Protein AF-B6JVK4-F1 (afdb_monomer_lite)

Organism: Schizosaccharomyces japonicus (strain yFS275 / FY16936) (NCBI:txid402676)

InterPro domains:
  IPR007128 Nuclear MIS12/MIND complex subunit PMF1/Nnf1 [PF03980] (41-142)
  IPR007128 Nuclear MIS12/MIND complex subunit PMF1/Nnf1 [PTHR15459] (3-163)
  IPR016851 Kinetochore-associated protein Nnf1 [PIRSF027153] (1-160)

Secondary structure (DSSP, 8-state):
---HHHHHHHHHHHHHHHHHHHS-HHHHHHT-TT---HHHHHHHHHHHHHHHHHHHHHHHHHHHHHTTHHHHHHHHHHHHHHHHHHHHTTPPP--GGGS-HHHHHHHHHHHHHHHHHHHHHHHHHHHHHHHHHHHHHHHHHHHHHHHHHHHHHHHHHHHHHHHHHHHTSTTHHHHHHHHHHHHHHHHHHT--

Structure (mmCIF, N/CA/C/O backbone):
data_AF-B6JVK4-F1
#
_entry.id   AF-B6JVK4-F1
#
loop_
_atom_site.group_PDB
_atom_site.id
_atom_site.type_symbol
_atom_site.label_atom_id
_atom_site.label_alt_id
_atom_site.label_comp_id
_atom_site.label_asym_id
_atom_site.label_entity_id
_atom_site.label_seq_id
_atom_site.pdbx_PDB_ins_code
_atom_site.Cartn_x
_atom_site.Cartn_y
_atom_site.Cartn_z
_atom_site.occupancy
_atom_site.B_iso_or_equiv
_atom_site.auth_seq_id
_atom_site.auth_comp_id
_atom_site.auth_asym_id
_atom_site.auth_atom_id
_atom_site.pdbx_PDB_model_num
ATOM 1 N N . MET A 1 1 ? 4.027 -13.217 13.166 1.00 56.72 1 MET A N 1
ATOM 2 C CA . MET A 1 1 ? 3.720 -12.074 14.055 1.00 56.72 1 MET A CA 1
ATOM 3 C C . MET A 1 1 ? 2.459 -11.429 13.516 1.00 56.72 1 MET A C 1
ATOM 5 O O . MET A 1 1 ? 2.426 -11.192 12.320 1.00 56.72 1 MET A O 1
ATOM 9 N N . THR A 1 2 ? 1.431 -11.222 14.338 1.00 80.56 2 THR A N 1
ATOM 10 C CA . THR A 1 2 ? 0.227 -10.470 13.934 1.00 80.56 2 THR A CA 1
ATOM 11 C C . THR A 1 2 ? 0.594 -9.010 13.690 1.00 80.56 2 THR A C 1
ATOM 13 O O . THR A 1 2 ? 1.354 -8.455 14.491 1.00 80.56 2 THR A O 1
ATOM 16 N N . SER A 1 3 ? 0.076 -8.403 12.624 1.00 91.69 3 SER A N 1
ATOM 17 C CA . SER A 1 3 ? 0.332 -6.987 12.315 1.00 91.69 3 SER A CA 1
ATOM 18 C C . SER A 1 3 ? -0.309 -6.066 13.363 1.00 91.69 3 SER A C 1
ATOM 20 O O . SER A 1 3 ? -1.276 -6.444 14.033 1.00 91.69 3 SER A O 1
ATOM 22 N N . ARG A 1 4 ? 0.208 -4.843 13.549 1.00 93.94 4 ARG A N 1
ATOM 23 C CA . ARG A 1 4 ? -0.359 -3.909 14.547 1.00 93.94 4 ARG A CA 1
ATOM 24 C C . ARG A 1 4 ? -1.806 -3.525 14.245 1.00 93.94 4 ARG A C 1
ATOM 26 O O . ARG A 1 4 ? -2.584 -3.318 15.174 1.00 93.94 4 ARG A O 1
ATOM 33 N N . LYS A 1 5 ? -2.184 -3.465 12.967 1.00 94.50 5 LYS A N 1
ATOM 34 C CA . LYS A 1 5 ? -3.578 -3.249 12.552 1.00 94.50 5 LYS A CA 1
ATOM 35 C C . LYS A 1 5 ? -4.497 -4.397 12.978 1.00 94.50 5 LYS A C 1
ATOM 37 O O . LYS A 1 5 ? -5.527 -4.133 13.583 1.00 94.50 5 LYS A O 1
ATOM 42 N N . GLU A 1 6 ? -4.077 -5.654 12.809 1.00 94.81 6 GLU A N 1
ATOM 43 C CA . GLU A 1 6 ? -4.842 -6.820 13.286 1.00 94.81 6 GLU A CA 1
ATOM 44 C C . GLU A 1 6 ? -4.999 -6.808 14.809 1.00 94.81 6 GLU A C 1
ATOM 46 O O . GLU A 1 6 ? -6.041 -7.186 15.344 1.00 94.81 6 GLU A O 1
ATOM 51 N N . GLN A 1 7 ? -3.962 -6.370 15.529 1.00 95.62 7 GLN A N 1
ATOM 52 C CA . GLN A 1 7 ? -4.029 -6.220 16.981 1.00 95.62 7 GLN A CA 1
ATOM 53 C C . GLN A 1 7 ? -5.031 -5.137 17.389 1.00 95.62 7 GLN A C 1
ATOM 55 O O . GLN A 1 7 ? -5.806 -5.361 18.320 1.00 95.62 7 GLN A O 1
ATOM 60 N N . LEU A 1 8 ? -5.049 -3.998 16.690 1.00 95.25 8 LEU A N 1
ATOM 61 C CA . LEU A 1 8 ? -6.032 -2.940 16.914 1.00 95.25 8 LEU A CA 1
ATOM 62 C C . LEU A 1 8 ? -7.457 -3.451 16.668 1.00 95.25 8 LEU A C 1
ATOM 64 O O . LEU A 1 8 ? -8.309 -3.289 17.540 1.00 95.25 8 LEU A O 1
ATOM 68 N N . ASP A 1 9 ? -7.699 -4.120 15.540 1.00 94.69 9 ASP A N 1
ATOM 69 C CA . ASP A 1 9 ? -9.014 -4.679 15.207 1.00 94.69 9 ASP A CA 1
ATOM 70 C C . ASP A 1 9 ? -9.478 -5.675 16.271 1.00 94.69 9 ASP A C 1
ATOM 72 O O . ASP A 1 9 ? -10.613 -5.616 16.748 1.00 94.69 9 ASP A O 1
ATOM 76 N N . LYS A 1 10 ? -8.575 -6.558 16.709 1.00 95.50 10 LYS A N 1
ATOM 77 C CA . LYS A 1 10 ? -8.863 -7.537 17.758 1.00 95.50 10 LYS A CA 1
ATOM 78 C C . LYS A 1 10 ? -9.233 -6.864 19.078 1.00 95.50 10 LYS A C 1
ATOM 80 O O . LYS A 1 10 ? -10.186 -7.296 19.725 1.00 95.50 10 LYS A O 1
ATOM 85 N N . VAL A 1 11 ? -8.503 -5.824 19.479 1.00 96.25 11 VAL A N 1
ATOM 86 C CA . VAL A 1 11 ? -8.788 -5.077 20.712 1.00 96.25 11 VAL A CA 1
ATOM 87 C C . VAL A 1 11 ? -10.126 -4.348 20.605 1.00 96.25 11 VAL A C 1
ATOM 89 O O . VAL A 1 11 ? -10.932 -4.460 21.522 1.00 96.25 11 VAL A O 1
ATOM 92 N N . LEU A 1 12 ? -10.415 -3.681 19.484 1.00 95.25 12 LEU A N 1
ATOM 93 C CA . LEU A 1 12 ? -11.693 -2.992 19.269 1.00 95.25 12 LEU A CA 1
ATOM 94 C C . LEU A 1 12 ? -12.884 -3.956 19.336 1.00 95.25 12 LEU A C 1
ATOM 96 O O . LEU A 1 12 ? -13.872 -3.678 20.018 1.00 95.25 12 LEU A O 1
ATOM 100 N N . GLN A 1 13 ? -12.777 -5.111 18.672 1.00 94.62 13 GLN A N 1
ATOM 101 C CA . GLN A 1 13 ? -13.816 -6.142 18.701 1.00 94.62 13 GLN A CA 1
ATOM 102 C C . GLN A 1 13 ? -14.008 -6.719 20.104 1.00 94.62 13 GLN A C 1
ATOM 104 O O . GLN A 1 13 ? -15.146 -6.889 20.549 1.00 94.62 13 GLN A O 1
ATOM 109 N N . LEU A 1 14 ? -12.913 -6.982 20.821 1.00 96.00 14 LEU A N 1
ATOM 110 C CA . LEU A 1 14 ? -12.971 -7.475 22.192 1.00 96.00 14 LEU A CA 1
ATOM 111 C C . LEU A 1 14 ? -13.630 -6.447 23.118 1.00 96.00 14 LEU A C 1
ATOM 113 O O . LEU A 1 14 ? -14.574 -6.790 23.821 1.00 96.00 14 LEU A O 1
ATOM 117 N N . SER A 1 15 ? -13.208 -5.181 23.071 1.00 95.81 15 SER A N 1
ATOM 118 C CA . SER A 1 15 ? -13.783 -4.106 23.887 1.00 95.81 15 SER A CA 1
ATOM 119 C C . SER A 1 15 ? -15.276 -3.906 23.623 1.00 95.81 15 SER A C 1
ATOM 121 O O . SER A 1 15 ? -16.048 -3.750 24.571 1.00 95.81 15 SER A O 1
ATOM 123 N N . LEU A 1 16 ? -15.713 -3.958 22.360 1.00 95.19 16 LEU A N 1
ATOM 124 C CA . LEU A 1 16 ? -17.133 -3.882 22.014 1.00 95.19 16 LEU A CA 1
ATOM 125 C C . LEU A 1 16 ? -17.904 -5.101 22.534 1.00 95.19 16 LEU A C 1
ATOM 127 O O . LEU A 1 16 ? -18.996 -4.955 23.083 1.00 95.19 16 LEU A O 1
ATOM 131 N N . SER A 1 17 ? -17.335 -6.300 22.389 1.00 93.94 17 SER A N 1
ATOM 132 C CA . SER A 1 17 ? -17.962 -7.531 22.867 1.00 93.94 17 SER A CA 1
ATOM 133 C C . SER A 1 17 ? -18.115 -7.547 24.387 1.00 93.94 17 SER A C 1
ATOM 135 O O . SER A 1 17 ? -19.202 -7.851 24.872 1.00 93.94 17 SER A O 1
ATOM 137 N N . GLU A 1 18 ? -17.076 -7.163 25.127 1.00 95.81 18 GLU A N 1
ATOM 138 C CA . GLU A 1 18 ? -17.113 -7.055 26.589 1.00 95.81 18 GLU A CA 1
ATOM 139 C C . GLU A 1 18 ? -18.119 -5.995 27.047 1.00 95.81 18 GLU A C 1
ATOM 141 O O . GLU A 1 18 ? -18.944 -6.249 27.923 1.00 95.81 18 GLU A O 1
ATOM 146 N N . THR A 1 19 ? -18.146 -4.831 26.391 1.00 94.44 19 THR A N 1
ATOM 147 C CA . THR A 1 19 ? -19.130 -3.778 26.695 1.00 94.44 19 THR A CA 1
ATOM 148 C C . THR A 1 19 ? -20.561 -4.301 26.555 1.00 94.44 19 THR A C 1
ATOM 150 O O . THR A 1 19 ? -21.393 -4.083 27.436 1.00 94.44 19 THR A O 1
ATOM 153 N N . VAL A 1 20 ? -20.845 -5.045 25.479 1.00 92.88 20 VAL A N 1
ATOM 154 C CA . VAL A 1 20 ? -22.158 -5.666 25.256 1.00 92.88 20 VAL A CA 1
ATOM 155 C C . VAL A 1 20 ? -22.437 -6.784 26.271 1.00 92.88 20 VAL A C 1
ATOM 157 O O . VAL A 1 20 ? -23.573 -6.932 26.715 1.00 92.88 20 VAL A O 1
ATOM 160 N N . ALA A 1 21 ? -21.429 -7.549 26.690 1.00 92.06 21 ALA A N 1
ATOM 161 C CA . ALA A 1 21 ? -21.591 -8.584 27.712 1.00 92.06 21 ALA A CA 1
ATOM 162 C C . ALA A 1 21 ? -21.952 -7.995 29.090 1.00 92.06 21 ALA A C 1
ATOM 164 O O . ALA A 1 21 ? -22.759 -8.567 29.828 1.00 92.06 21 ALA A O 1
ATOM 165 N N . HIS A 1 22 ? -21.413 -6.819 29.425 1.00 93.25 22 HIS A N 1
ATOM 166 C CA . HIS A 1 22 ? -21.705 -6.133 30.683 1.00 93.25 22 HIS A CA 1
ATOM 167 C C . HIS A 1 22 ? -23.156 -5.643 30.798 1.00 93.25 22 HIS A C 1
ATOM 169 O O . HIS A 1 22 ? -23.684 -5.609 31.917 1.00 93.25 22 HIS A O 1
ATOM 175 N N . ILE A 1 23 ? -23.809 -5.327 29.675 1.00 91.00 23 ILE A N 1
ATOM 176 C CA . ILE A 1 23 ? -25.235 -4.970 29.590 1.00 91.00 23 ILE A CA 1
ATOM 177 C C . ILE A 1 23 ? -26.111 -6.216 29.404 1.00 91.00 23 ILE A C 1
ATOM 179 O O . ILE A 1 23 ? -26.871 -6.320 28.446 1.00 91.00 23 ILE A O 1
ATOM 183 N N . SER A 1 24 ? -26.014 -7.188 30.314 1.00 91.94 24 SER A N 1
ATOM 184 C CA . SER A 1 24 ? -26.805 -8.422 30.231 1.00 91.94 24 SER A CA 1
ATOM 185 C C . SER A 1 24 ? -28.317 -8.163 30.316 1.00 91.94 24 SER A C 1
ATOM 187 O O . SER A 1 24 ? -28.770 -7.191 30.927 1.00 91.94 24 SER A O 1
ATOM 189 N N . LEU A 1 25 ? -29.115 -9.066 29.732 1.00 91.62 25 LEU A N 1
ATOM 190 C CA . LEU A 1 25 ? -30.580 -8.983 29.761 1.00 91.62 25 LEU A CA 1
ATOM 191 C C . LEU A 1 25 ? -31.124 -8.909 31.196 1.00 91.62 25 LEU A C 1
ATOM 193 O O . LEU A 1 25 ? -32.072 -8.175 31.452 1.00 91.62 25 LEU A O 1
ATOM 197 N N . GLU A 1 26 ? -30.512 -9.634 32.133 1.00 90.94 26 GLU A N 1
ATOM 198 C CA . GLU A 1 26 ? -30.908 -9.631 33.544 1.00 90.94 26 GLU A CA 1
ATOM 199 C C . GLU A 1 26 ? -30.747 -8.248 34.177 1.00 90.94 26 GLU A C 1
ATOM 201 O O . GLU A 1 26 ? -31.696 -7.724 34.759 1.00 90.94 26 GLU A O 1
ATOM 206 N N . LYS A 1 27 ? -29.574 -7.623 34.006 1.00 90.88 27 LYS A N 1
ATOM 207 C CA . LYS A 1 27 ? -29.309 -6.269 34.512 1.00 90.88 27 LYS A CA 1
ATOM 208 C C . LYS A 1 27 ? -30.229 -5.247 33.857 1.00 90.88 27 LYS A C 1
ATOM 210 O O . LYS A 1 27 ? -30.743 -4.362 34.529 1.00 90.88 27 LYS A O 1
ATOM 215 N N . PHE A 1 28 ? -30.477 -5.398 32.558 1.00 92.06 28 PHE A N 1
ATOM 216 C CA . PHE A 1 28 ? -31.397 -4.534 31.829 1.00 92.06 28 PHE A CA 1
ATOM 217 C C . PHE A 1 28 ? -32.840 -4.673 32.340 1.00 92.06 28 PHE A C 1
ATOM 219 O O . PHE A 1 28 ? -33.514 -3.672 32.561 1.00 92.06 28 PHE A O 1
ATOM 226 N N . ALA A 1 29 ? -33.313 -5.897 32.593 1.00 91.00 29 ALA A N 1
ATOM 227 C CA . ALA A 1 29 ? -34.655 -6.153 33.113 1.00 91.00 29 ALA A CA 1
ATOM 228 C C . ALA A 1 29 ? -34.840 -5.671 34.563 1.00 91.00 29 ALA A C 1
ATOM 230 O O . ALA A 1 29 ? -35.923 -5.197 34.905 1.00 91.00 29 ALA A O 1
ATOM 231 N N . GLN A 1 30 ? -33.794 -5.729 35.397 1.00 91.75 30 GLN A N 1
ATOM 232 C CA . GLN A 1 30 ? -33.814 -5.198 36.769 1.00 91.75 30 GLN A CA 1
ATOM 233 C C . GLN A 1 30 ? -34.110 -3.692 36.823 1.00 91.75 30 GLN A C 1
ATOM 235 O O . GLN A 1 30 ? -34.695 -3.225 37.798 1.00 91.75 30 GLN A O 1
ATOM 240 N N . CYS A 1 31 ? -33.781 -2.934 35.772 1.00 91.19 31 CYS A N 1
ATOM 241 C CA . CYS A 1 31 ? -34.136 -1.517 35.662 1.00 91.19 31 CYS A CA 1
ATOM 242 C C . CYS A 1 31 ? -35.639 -1.277 35.409 1.00 91.19 31 CYS A C 1
ATOM 244 O O . CYS A 1 31 ? -36.105 -0.148 35.551 1.00 91.19 31 CYS A O 1
ATOM 246 N N . PHE A 1 32 ? -36.412 -2.316 35.063 1.00 91.12 32 PHE A N 1
ATOM 247 C CA . PHE A 1 32 ? -37.844 -2.232 34.750 1.00 91.12 32 PHE A CA 1
ATOM 248 C C . PHE A 1 32 ? -38.695 -3.201 35.599 1.00 91.12 32 PHE A C 1
ATOM 250 O O . PHE A 1 32 ? -39.454 -4.004 35.048 1.00 91.12 32 PHE A O 1
ATOM 257 N N . PRO A 1 33 ? -38.643 -3.121 36.943 1.00 87.00 33 PRO A N 1
ATOM 258 C CA . PRO A 1 33 ? -39.230 -4.129 37.834 1.00 87.00 33 PRO A CA 1
ATOM 259 C C . PRO A 1 33 ? -40.759 -4.252 37.718 1.00 87.00 33 PRO A C 1
ATOM 261 O O . PRO A 1 33 ? -41.318 -5.328 37.912 1.00 87.00 33 PRO A O 1
ATOM 264 N N . ASN A 1 34 ? -41.454 -3.170 37.355 1.00 89.56 34 ASN A N 1
ATOM 265 C CA . ASN A 1 34 ? -42.918 -3.141 37.246 1.00 89.56 34 ASN A CA 1
ATOM 266 C C . ASN A 1 34 ? -43.448 -3.605 35.875 1.00 89.56 34 ASN A C 1
ATOM 268 O O . ASN A 1 34 ? -44.662 -3.683 35.664 1.00 89.56 34 ASN A O 1
ATOM 272 N N . PHE A 1 35 ? -42.566 -3.895 34.915 1.00 86.12 35 PHE A N 1
ATOM 273 C CA . PHE A 1 35 ? -42.961 -4.184 33.543 1.00 86.12 35 PHE A CA 1
ATOM 274 C C . PHE A 1 35 ? -43.204 -5.686 33.334 1.00 86.12 35 PHE A C 1
ATOM 276 O O . PHE A 1 35 ? -42.289 -6.483 33.154 1.00 86.12 35 PHE A O 1
ATOM 283 N N . LYS A 1 36 ? -44.480 -6.089 33.305 1.00 79.44 36 LYS A N 1
ATOM 284 C CA . LYS A 1 36 ? -44.905 -7.506 33.292 1.00 79.44 36 LYS A CA 1
ATOM 285 C C . LYS A 1 36 ? -44.671 -8.259 31.969 1.00 79.44 36 LYS A C 1
ATOM 287 O O . LYS A 1 36 ? -44.967 -9.448 31.882 1.00 79.44 36 LYS A O 1
ATOM 292 N N . LYS A 1 37 ? -44.164 -7.603 30.917 1.00 80.75 37 LYS A N 1
ATOM 293 C CA . LYS A 1 37 ? -43.968 -8.209 29.584 1.00 80.75 37 LYS A CA 1
ATOM 294 C C . LYS A 1 37 ? -42.496 -8.557 29.327 1.00 80.75 37 LYS A C 1
ATOM 296 O O . LYS A 1 37 ? -41.856 -7.958 28.466 1.00 80.75 37 LYS A O 1
ATOM 301 N N . GLY A 1 38 ? -41.974 -9.571 30.021 1.00 81.69 38 GLY A N 1
ATOM 302 C CA . GLY A 1 38 ? -40.566 -9.996 29.908 1.00 81.69 38 GLY A CA 1
ATOM 303 C C . GLY A 1 38 ? -40.102 -10.323 28.477 1.00 81.69 38 GLY A C 1
ATOM 304 O O . GLY A 1 38 ? -38.999 -9.949 28.090 1.00 81.69 38 GLY A O 1
ATOM 305 N N . LYS A 1 39 ? -40.970 -10.914 27.638 1.00 86.88 39 LYS A N 1
ATOM 306 C CA . LYS A 1 39 ? -40.667 -11.162 26.211 1.00 86.88 39 LYS A CA 1
ATOM 307 C C . LYS A 1 39 ? -40.419 -9.875 25.414 1.00 86.88 39 LYS A C 1
ATOM 309 O O . LYS A 1 39 ? -39.588 -9.865 24.515 1.00 86.88 39 LYS A O 1
ATOM 314 N N . VAL A 1 40 ? -41.129 -8.796 25.744 1.00 89.75 40 VAL A N 1
ATOM 315 C CA . VAL A 1 40 ? -40.968 -7.496 25.076 1.00 89.75 40 VAL A CA 1
ATOM 316 C C . VAL A 1 40 ? -39.647 -6.852 25.498 1.00 89.75 40 VAL A C 1
ATOM 318 O O . VAL A 1 40 ? -38.931 -6.349 24.641 1.00 89.75 40 VAL A O 1
ATOM 321 N N . ILE A 1 41 ? -39.273 -6.944 26.782 1.00 91.56 41 ILE A N 1
ATOM 322 C CA . ILE A 1 41 ? -37.964 -6.472 27.273 1.00 91.56 41 ILE A CA 1
ATOM 323 C C . ILE A 1 41 ? -36.823 -7.206 26.564 1.00 91.56 41 ILE A C 1
ATOM 325 O O . ILE A 1 41 ? -35.891 -6.560 26.096 1.00 91.56 41 ILE A O 1
ATOM 329 N N . ALA A 1 42 ? -36.914 -8.533 26.434 1.00 91.44 42 ALA A N 1
ATOM 330 C CA . ALA A 1 42 ? -35.914 -9.322 25.716 1.00 91.44 42 ALA A CA 1
ATOM 331 C C . ALA A 1 42 ? -35.794 -8.906 24.241 1.00 91.44 42 ALA A C 1
ATOM 333 O O . ALA A 1 42 ? -34.685 -8.774 23.727 1.00 91.44 42 ALA A O 1
ATOM 334 N N . GLY A 1 43 ? -36.922 -8.629 23.576 1.00 92.38 43 GLY A N 1
ATOM 335 C CA . GLY A 1 43 ? -36.931 -8.109 22.207 1.00 92.38 43 GLY A CA 1
ATOM 336 C C . GLY A 1 43 ? -36.257 -6.739 22.078 1.00 92.38 43 GLY A C 1
ATOM 337 O O . GLY A 1 43 ? -35.435 -6.546 21.185 1.00 92.38 43 GLY A O 1
ATOM 338 N N . ILE A 1 44 ? -36.552 -5.808 22.991 1.00 93.38 44 ILE A N 1
ATOM 339 C CA . ILE A 1 44 ? -35.944 -4.467 23.013 1.00 93.38 44 ILE A CA 1
ATOM 340 C C . ILE A 1 44 ? -34.439 -4.558 23.283 1.00 93.38 44 ILE A C 1
ATOM 342 O O . ILE A 1 44 ? -33.649 -3.920 22.591 1.00 93.38 44 ILE A O 1
ATOM 346 N N . HIS A 1 45 ? -34.029 -5.372 24.256 1.00 94.44 45 HIS A N 1
ATOM 347 C CA . HIS A 1 45 ? -32.620 -5.580 24.594 1.00 94.44 45 HIS A CA 1
ATOM 348 C C . HIS A 1 45 ? -31.826 -6.167 23.420 1.00 94.44 45 HIS A C 1
ATOM 350 O O . HIS A 1 45 ? -30.751 -5.664 23.084 1.00 94.44 45 HIS A O 1
ATOM 356 N N . ALA A 1 46 ? -32.379 -7.171 22.735 1.00 94.62 46 ALA A N 1
ATOM 357 C CA . ALA A 1 46 ? -31.765 -7.750 21.544 1.00 94.62 46 ALA A CA 1
ATOM 358 C C . ALA A 1 46 ? -31.631 -6.719 20.409 1.00 94.62 46 ALA A C 1
ATOM 360 O O . ALA A 1 46 ? -30.586 -6.632 19.767 1.00 94.62 46 ALA A O 1
ATOM 361 N N . GLN A 1 47 ? -32.656 -5.894 20.175 1.00 95.50 47 GLN A N 1
ATOM 362 C CA . GLN A 1 47 ? -32.581 -4.818 19.181 1.00 95.50 47 GLN A CA 1
ATOM 363 C C . GLN A 1 47 ? -31.521 -3.774 19.546 1.00 95.50 47 GLN A C 1
ATOM 365 O O . GLN A 1 47 ? -30.723 -3.401 18.689 1.00 95.50 47 GLN A O 1
ATOM 370 N N . LEU A 1 48 ? -31.472 -3.348 20.811 1.00 94.62 48 LEU A N 1
ATOM 371 C CA . LEU A 1 48 ? -30.502 -2.373 21.306 1.00 94.62 48 LEU A CA 1
ATOM 372 C C . LEU A 1 48 ? -29.065 -2.872 21.128 1.00 94.62 48 LEU A C 1
ATOM 374 O O . LEU A 1 48 ? -28.230 -2.164 20.572 1.00 94.62 48 LEU A O 1
ATOM 378 N N . THR A 1 49 ? -28.780 -4.093 21.579 1.00 94.94 49 THR A N 1
ATOM 379 C CA . THR A 1 49 ? -27.436 -4.686 21.508 1.00 94.94 49 THR A CA 1
ATOM 380 C C . THR A 1 49 ? -26.987 -4.920 20.067 1.00 94.94 49 THR A C 1
ATOM 382 O O . THR A 1 49 ? -25.844 -4.606 19.727 1.00 94.94 49 THR A O 1
ATOM 385 N N . ASN A 1 50 ? -27.884 -5.388 19.194 1.00 94.75 50 ASN A N 1
ATOM 386 C CA . ASN A 1 50 ? -27.598 -5.561 17.769 1.00 94.75 50 ASN A CA 1
ATOM 387 C C . ASN A 1 50 ? -27.349 -4.225 17.062 1.00 94.75 50 ASN A C 1
ATOM 389 O O . ASN A 1 50 ? -26.377 -4.095 16.313 1.00 94.75 50 ASN A O 1
ATOM 393 N N . PHE A 1 51 ? -28.197 -3.225 17.316 1.00 96.12 51 PHE A N 1
ATOM 394 C CA . PHE A 1 51 ? -28.026 -1.885 16.765 1.00 96.12 51 PHE A CA 1
ATOM 395 C C . PHE A 1 51 ? -26.708 -1.267 17.231 1.00 96.12 51 PHE A C 1
ATOM 397 O O . PHE A 1 51 ? -25.920 -0.832 16.398 1.00 96.12 51 PHE A O 1
ATOM 404 N N . PHE A 1 52 ? -26.432 -1.296 18.537 1.00 95.06 52 PHE A N 1
ATOM 405 C CA . PHE A 1 52 ? -25.207 -0.754 19.117 1.00 95.06 52 PHE A CA 1
ATOM 406 C C . PHE A 1 52 ? -23.960 -1.415 18.522 1.00 95.06 52 PHE A C 1
ATOM 408 O O . PHE A 1 52 ? -23.060 -0.722 18.053 1.00 95.06 52 PHE A O 1
ATOM 415 N N . ARG A 1 53 ? -23.935 -2.753 18.439 1.00 95.00 53 ARG A N 1
ATOM 416 C CA . ARG A 1 53 ? -22.813 -3.489 17.839 1.00 95.00 53 ARG A CA 1
ATOM 417 C C . ARG A 1 53 ? -22.598 -3.098 16.374 1.00 95.00 53 ARG A C 1
ATOM 419 O O . ARG A 1 53 ? -21.458 -2.870 15.967 1.00 95.00 53 ARG A O 1
ATOM 426 N N . SER A 1 54 ? -23.674 -3.013 15.589 1.00 95.19 54 SER A N 1
ATOM 427 C CA . SER A 1 54 ? -23.595 -2.654 14.169 1.00 95.19 54 SER A CA 1
ATOM 428 C C . SER A 1 54 ? -23.154 -1.204 13.968 1.00 95.19 54 SER A C 1
ATOM 430 O O . SER A 1 54 ? -22.258 -0.948 13.167 1.00 95.19 54 SER A O 1
ATOM 432 N N . ALA A 1 55 ? -23.740 -0.269 14.719 1.00 96.06 55 ALA A N 1
ATOM 433 C CA . ALA A 1 55 ? -23.423 1.151 14.648 1.00 96.06 55 ALA A CA 1
ATOM 434 C C . ALA A 1 55 ? -21.964 1.410 15.037 1.00 96.06 55 ALA A C 1
ATOM 436 O O . ALA A 1 55 ? -21.227 1.996 14.252 1.00 96.06 55 ALA A O 1
ATOM 437 N N . CYS A 1 56 ? -21.507 0.890 16.182 1.00 96.25 56 CYS A N 1
ATOM 438 C CA . CYS A 1 56 ? -20.117 1.046 16.607 1.00 96.25 56 CYS A CA 1
ATOM 439 C C . CYS A 1 56 ? -19.138 0.441 15.599 1.00 96.25 56 CYS A C 1
ATOM 441 O O . CYS A 1 56 ? -18.156 1.087 15.259 1.00 96.25 56 CYS A O 1
ATOM 443 N N . SER A 1 57 ? -19.417 -0.755 15.070 1.00 94.88 57 SER A N 1
ATOM 444 C CA . SER A 1 57 ? -18.529 -1.387 14.082 1.00 94.88 57 SER A CA 1
ATOM 445 C C . SER A 1 57 ? -18.402 -0.555 12.801 1.00 94.88 57 SER A C 1
ATOM 447 O O . SER A 1 57 ? -17.305 -0.425 12.263 1.00 94.88 57 SER A O 1
ATOM 449 N N . LYS A 1 58 ? -19.507 0.040 12.330 1.00 96.69 58 LYS A N 1
ATOM 450 C CA . LYS A 1 58 ? -19.506 0.932 11.161 1.00 96.69 58 LYS A CA 1
ATOM 451 C C . LYS A 1 58 ? -18.741 2.225 11.429 1.00 96.69 58 LYS A C 1
ATOM 453 O O . LYS A 1 58 ? -17.918 2.615 10.608 1.00 96.69 58 LYS A O 1
ATOM 458 N N . GLU A 1 59 ? -18.970 2.856 12.578 1.00 97.00 59 GLU A N 1
ATOM 459 C CA . GLU A 1 59 ? -18.260 4.082 12.954 1.00 97.00 59 GLU A CA 1
ATOM 460 C C . GLU A 1 59 ? -16.760 3.834 13.159 1.00 97.00 59 GLU A C 1
ATOM 462 O O . GLU A 1 59 ? -15.941 4.643 12.733 1.00 97.00 59 GLU A O 1
ATOM 467 N N . TYR A 1 60 ? -16.365 2.694 13.737 1.00 96.25 60 TYR A N 1
ATOM 468 C CA . TYR A 1 60 ? -14.952 2.322 13.850 1.00 96.25 60 TYR A CA 1
ATOM 469 C C . TYR A 1 60 ? -14.303 2.151 12.480 1.00 96.25 60 TYR A C 1
ATOM 471 O O . TYR A 1 60 ? -13.231 2.707 12.256 1.00 96.25 60 TYR A O 1
ATOM 479 N N . ALA A 1 61 ? -14.958 1.441 11.557 1.00 95.38 61 ALA A N 1
ATOM 480 C CA . ALA A 1 61 ? -14.453 1.274 10.196 1.00 95.38 61 ALA A CA 1
ATOM 481 C C . ALA A 1 61 ? -14.271 2.630 9.496 1.00 95.38 61 ALA A C 1
ATOM 483 O O . ALA A 1 61 ? -13.210 2.899 8.936 1.00 95.38 61 ALA A O 1
ATOM 484 N N . LYS A 1 62 ? -15.261 3.519 9.620 1.00 97.50 62 LYS A N 1
ATOM 485 C CA . LYS A 1 62 ? -15.201 4.875 9.073 1.00 97.50 62 LYS A CA 1
ATOM 486 C C . LYS A 1 62 ? -14.051 5.693 9.668 1.00 97.50 62 LYS A C 1
ATOM 488 O O . LYS A 1 62 ? -13.282 6.286 8.925 1.00 97.50 62 LYS A O 1
ATOM 493 N N . LEU A 1 63 ? -13.875 5.687 10.990 1.00 96.44 63 LEU A N 1
ATOM 494 C CA . LEU A 1 63 ? -12.774 6.405 11.647 1.00 96.44 63 LEU A CA 1
ATOM 495 C C . LEU A 1 63 ? -11.393 5.866 11.253 1.00 96.44 63 LEU A C 1
ATOM 497 O O . LEU A 1 63 ? -10.435 6.636 11.156 1.00 96.44 63 LEU A O 1
ATOM 501 N N . ILE A 1 64 ? -11.279 4.551 11.057 1.00 96.62 64 ILE A N 1
ATOM 502 C CA . ILE A 1 64 ? -10.051 3.903 10.587 1.00 96.62 64 ILE A CA 1
ATOM 503 C C . ILE A 1 64 ? -9.707 4.373 9.171 1.00 96.62 64 ILE A C 1
ATOM 505 O O . ILE A 1 64 ? -8.540 4.671 8.908 1.00 96.62 64 ILE A O 1
ATOM 509 N N . GLU A 1 65 ? -10.708 4.468 8.295 1.00 96.38 65 GLU A N 1
ATOM 510 C CA . GLU A 1 65 ? -10.563 4.937 6.917 1.00 96.38 65 GLU A CA 1
ATOM 511 C C . GLU A 1 65 ? -10.244 6.437 6.852 1.00 96.38 65 GLU A C 1
ATOM 513 O O . GLU A 1 65 ? -9.223 6.821 6.287 1.00 96.38 65 GLU A O 1
ATOM 518 N N . GLU A 1 66 ? -11.042 7.285 7.508 1.00 96.69 66 GLU A N 1
ATOM 519 C CA . GLU A 1 66 ? -10.871 8.747 7.522 1.00 96.69 66 GLU A CA 1
ATOM 520 C C . GLU A 1 66 ? -9.486 9.178 8.016 1.00 96.69 66 GLU A C 1
ATOM 522 O O . GLU A 1 66 ? -8.915 10.163 7.545 1.00 96.69 66 GLU A O 1
ATOM 527 N N . ARG A 1 67 ? -8.937 8.447 8.990 1.00 95.19 67 ARG A N 1
ATOM 528 C CA . ARG A 1 67 ? -7.616 8.728 9.566 1.00 95.19 67 ARG A CA 1
ATOM 529 C C . ARG A 1 67 ? -6.497 7.919 8.930 1.00 95.19 67 ARG A C 1
ATOM 531 O O . ARG A 1 67 ? -5.341 8.100 9.329 1.00 95.19 67 ARG A O 1
ATOM 538 N N . ASP A 1 68 ? -6.824 7.047 7.979 1.00 94.81 68 ASP A N 1
ATOM 539 C CA . ASP A 1 68 ? -5.870 6.210 7.260 1.00 94.81 68 ASP A CA 1
ATOM 540 C C . ASP A 1 68 ? -4.957 5.424 8.229 1.00 94.81 68 ASP A C 1
ATOM 542 O O . ASP A 1 68 ? -3.725 5.398 8.131 1.00 94.81 68 ASP A O 1
ATOM 546 N N . LEU A 1 69 ? -5.574 4.834 9.262 1.00 95.62 69 LEU A N 1
ATOM 547 C CA . LEU A 1 69 ? -4.844 4.215 10.372 1.00 95.62 69 LEU A CA 1
ATOM 548 C C . LEU A 1 69 ? -4.094 2.960 9.940 1.00 95.62 69 LEU A C 1
ATOM 550 O O . LEU A 1 69 ? -2.971 2.748 10.390 1.00 95.62 69 LEU A O 1
ATOM 554 N N . TYR A 1 70 ? -4.677 2.145 9.060 1.00 95.25 70 TYR A N 1
ATOM 555 C CA . TYR A 1 70 ? -4.036 0.911 8.610 1.00 95.25 70 TYR A CA 1
ATOM 556 C C . TYR A 1 70 ? -2.720 1.183 7.887 1.00 95.25 70 TYR A C 1
ATOM 558 O O . TYR A 1 70 ? -1.707 0.592 8.259 1.00 95.25 70 TYR A O 1
ATOM 566 N N . ARG A 1 71 ? -2.683 2.152 6.961 1.00 92.88 71 ARG A N 1
ATOM 567 C CA . ARG A 1 71 ? -1.433 2.536 6.295 1.00 92.88 71 ARG A CA 1
ATOM 568 C C . ARG A 1 71 ? -0.402 3.051 7.295 1.00 92.88 71 ARG A C 1
ATOM 570 O O . ARG A 1 71 ? 0.765 2.681 7.221 1.00 92.88 71 ARG A O 1
ATOM 577 N N . LYS A 1 72 ? -0.811 3.888 8.253 1.00 95.62 72 LYS A N 1
ATOM 578 C CA . LYS A 1 72 ? 0.099 4.423 9.282 1.00 95.62 72 LYS A CA 1
ATOM 579 C C . LYS A 1 72 ? 0.671 3.325 10.184 1.00 95.62 72 LYS A C 1
ATOM 581 O O . LYS A 1 72 ? 1.843 3.396 10.543 1.00 95.62 72 LYS A O 1
ATOM 586 N N . LEU A 1 73 ? -0.133 2.325 10.547 1.00 96.00 73 LEU A N 1
ATOM 587 C CA . LEU A 1 73 ? 0.311 1.190 11.358 1.00 96.00 73 LEU A CA 1
ATOM 588 C C . LEU A 1 73 ? 1.236 0.253 10.577 1.00 96.00 73 LEU A C 1
ATOM 590 O O . LEU A 1 73 ? 2.233 -0.192 11.140 1.00 96.00 73 LEU A O 1
ATOM 594 N N . ASP A 1 74 ? 0.966 0.026 9.290 1.00 94.25 74 ASP A N 1
ATOM 595 C CA . ASP A 1 74 ? 1.858 -0.740 8.413 1.00 94.25 74 ASP A CA 1
ATOM 596 C C . ASP A 1 74 ? 3.217 -0.033 8.257 1.00 94.25 74 ASP A C 1
ATOM 598 O O . ASP A 1 74 ? 4.268 -0.651 8.431 1.00 94.25 74 ASP A O 1
ATOM 602 N N . LEU A 1 75 ? 3.215 1.288 8.031 1.00 93.25 75 LEU A N 1
ATOM 603 C CA . LEU A 1 75 ? 4.441 2.097 7.986 1.00 93.25 75 LEU A CA 1
ATOM 604 C C . LEU A 1 75 ? 5.210 2.053 9.314 1.00 93.25 75 LEU A C 1
ATOM 606 O O . LEU A 1 75 ? 6.443 2.025 9.325 1.00 93.25 75 LEU A O 1
ATOM 610 N N . LEU A 1 76 ? 4.502 2.046 10.446 1.00 94.75 76 LEU A N 1
ATOM 611 C CA . LEU A 1 76 ? 5.118 1.909 11.763 1.00 94.75 76 LEU A CA 1
ATOM 612 C C . LEU A 1 76 ? 5.773 0.532 11.943 1.00 94.75 76 LEU A C 1
ATOM 614 O O . LEU A 1 76 ? 6.905 0.462 12.427 1.00 94.75 76 LEU A O 1
ATOM 618 N N . ASP A 1 77 ? 5.095 -0.547 11.545 1.00 94.69 77 ASP A N 1
ATOM 619 C CA . ASP A 1 77 ? 5.648 -1.906 11.563 1.00 94.69 77 ASP A CA 1
ATOM 620 C C . ASP A 1 77 ? 6.922 -1.997 10.710 1.00 94.69 77 ASP A C 1
ATOM 622 O O . ASP A 1 77 ? 7.946 -2.518 11.168 1.00 94.69 77 ASP A O 1
ATOM 626 N N . GLU A 1 78 ? 6.905 -1.398 9.519 1.00 93.56 78 GLU A N 1
ATOM 627 C CA . GLU A 1 78 ? 8.066 -1.306 8.635 1.00 93.56 78 GLU A CA 1
ATOM 628 C C . GLU A 1 78 ? 9.222 -0.519 9.278 1.00 93.56 78 GLU A C 1
ATOM 630 O O . GLU A 1 78 ? 10.376 -0.961 9.258 1.00 93.56 78 GLU A O 1
ATOM 635 N N . CYS A 1 79 ? 8.931 0.627 9.901 1.00 91.00 79 CYS A N 1
ATOM 636 C CA . CYS A 1 79 ? 9.935 1.442 10.586 1.00 91.00 79 CYS A CA 1
ATOM 637 C C . CYS A 1 79 ? 10.593 0.682 11.742 1.00 91.00 79 CYS A C 1
ATOM 639 O O . CYS A 1 79 ? 11.816 0.731 11.898 1.00 91.00 79 CYS A O 1
ATOM 641 N N . ILE A 1 80 ? 9.807 -0.057 12.528 1.00 91.56 80 ILE A N 1
ATOM 642 C CA . ILE A 1 80 ? 10.315 -0.880 13.631 1.00 91.56 80 ILE A CA 1
ATOM 643 C C . ILE A 1 80 ? 11.173 -2.027 13.094 1.00 91.56 80 ILE A C 1
ATOM 645 O O . ILE A 1 80 ? 12.242 -2.292 13.647 1.00 91.56 80 ILE A O 1
ATOM 649 N N . ALA A 1 81 ? 10.746 -2.693 12.019 1.00 91.62 81 ALA A N 1
ATOM 650 C CA . ALA A 1 81 ? 11.522 -3.758 11.390 1.00 91.62 81 ALA A CA 1
ATOM 651 C C . ALA A 1 81 ? 12.882 -3.241 10.890 1.00 91.62 81 ALA A C 1
ATOM 653 O O . ALA A 1 81 ? 13.922 -3.811 11.224 1.00 91.62 81 ALA A O 1
ATOM 654 N N . LYS A 1 82 ? 12.891 -2.104 10.182 1.00 89.75 82 LYS A N 1
ATOM 655 C CA . LYS A 1 82 ? 14.117 -1.431 9.724 1.00 89.75 82 LYS A CA 1
ATOM 656 C C . LYS A 1 82 ? 15.020 -1.022 10.889 1.00 89.75 82 LYS A C 1
ATOM 658 O O . LYS A 1 82 ? 16.234 -1.207 10.818 1.00 89.75 82 LYS A O 1
ATOM 663 N N . ALA A 1 83 ? 14.453 -0.487 11.969 1.00 88.25 83 ALA A N 1
ATOM 664 C CA . ALA A 1 83 ? 15.214 -0.100 13.155 1.00 88.25 83 ALA A CA 1
ATOM 665 C C . ALA A 1 83 ? 15.865 -1.310 13.845 1.00 88.25 83 ALA A C 1
ATOM 667 O O . ALA A 1 83 ? 17.047 -1.254 14.179 1.00 88.25 83 ALA A O 1
ATOM 668 N N . LYS A 1 84 ? 15.134 -2.424 13.993 1.00 90.75 84 LYS A N 1
ATOM 669 C CA . LYS A 1 84 ? 15.676 -3.679 14.539 1.00 90.75 84 LYS A CA 1
ATOM 670 C C . LYS A 1 84 ? 16.796 -4.248 13.669 1.00 90.75 84 LYS A C 1
ATOM 672 O O . LYS A 1 84 ? 17.822 -4.649 14.206 1.00 90.75 84 LYS A O 1
ATOM 677 N N . ALA A 1 85 ? 16.633 -4.224 12.345 1.00 90.12 85 ALA A N 1
ATOM 678 C CA . ALA A 1 85 ? 17.669 -4.671 11.412 1.00 90.12 85 ALA A CA 1
ATOM 679 C C . ALA A 1 85 ? 18.962 -3.840 11.545 1.00 90.12 85 ALA A C 1
ATOM 681 O O . ALA A 1 85 ? 20.057 -4.395 11.631 1.00 90.12 85 ALA A O 1
ATOM 682 N N . ARG A 1 86 ? 18.838 -2.510 11.656 1.00 87.44 86 ARG A N 1
ATOM 683 C CA . ARG A 1 86 ? 19.976 -1.604 11.908 1.00 87.44 86 ARG A CA 1
ATOM 684 C C . ARG A 1 86 ? 20.639 -1.855 13.261 1.00 87.44 86 ARG A C 1
ATOM 686 O O . ARG A 1 86 ? 21.862 -1.832 13.361 1.00 87.44 86 ARG A O 1
ATOM 693 N N . GLN A 1 87 ? 19.841 -2.114 14.297 1.00 89.00 87 GLN A N 1
ATOM 694 C CA . GLN A 1 87 ? 20.362 -2.458 15.618 1.00 89.00 87 GLN A CA 1
ATOM 695 C C . GLN A 1 87 ? 21.188 -3.749 15.561 1.00 89.00 87 GLN A C 1
ATOM 697 O O . GLN A 1 87 ? 22.289 -3.789 16.103 1.00 89.00 87 GLN A O 1
ATOM 702 N N . SER A 1 88 ? 20.701 -4.782 14.863 1.00 89.69 88 SER A N 1
ATOM 703 C CA . SER A 1 88 ? 21.443 -6.038 14.701 1.00 89.69 88 SER A CA 1
ATOM 704 C C . SER A 1 88 ? 22.723 -5.895 13.876 1.00 89.69 88 SER A C 1
ATOM 706 O O . SER A 1 88 ? 23.666 -6.644 14.102 1.00 89.69 88 SER A O 1
ATOM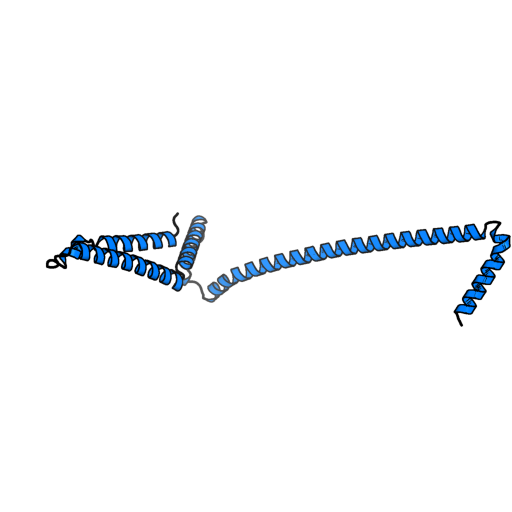 708 N N . SER A 1 89 ? 22.792 -4.925 12.960 1.00 90.25 89 SER A N 1
ATOM 709 C CA . SER A 1 89 ? 23.997 -4.653 12.170 1.00 90.25 89 SER A CA 1
ATOM 710 C C . SER A 1 89 ? 25.011 -3.749 12.887 1.00 90.25 89 SER A C 1
ATOM 712 O O . SER A 1 89 ? 25.990 -3.341 12.269 1.00 90.25 89 SER A O 1
ATOM 714 N N . GLY A 1 90 ? 24.771 -3.374 14.151 1.00 86.44 90 GLY A N 1
ATOM 715 C CA . GLY A 1 90 ? 25.650 -2.483 14.918 1.00 86.44 90 GLY A CA 1
ATOM 716 C C . GLY A 1 90 ? 25.624 -1.017 14.467 1.00 86.44 90 GLY A C 1
ATOM 717 O O . GLY A 1 90 ? 26.528 -0.256 14.806 1.00 86.44 90 GLY A O 1
ATOM 718 N N . ALA A 1 91 ? 24.613 -0.603 13.697 1.00 82.94 91 ALA A N 1
ATOM 719 C CA . ALA A 1 91 ? 24.503 0.776 13.237 1.00 82.94 91 ALA A CA 1
ATOM 720 C C . ALA A 1 91 ? 24.107 1.720 14.386 1.00 82.94 91 ALA A C 1
ATOM 722 O O . ALA A 1 91 ? 23.297 1.377 15.251 1.00 82.94 91 ALA A O 1
ATOM 723 N N . VAL A 1 92 ? 24.650 2.940 14.368 1.00 81.62 92 VAL A N 1
ATOM 724 C CA . VAL A 1 92 ? 24.360 3.962 15.383 1.00 81.62 92 VAL A CA 1
ATOM 725 C C . VAL A 1 92 ? 22.880 4.378 15.306 1.00 81.62 92 VAL A C 1
ATOM 727 O O . VAL A 1 92 ? 22.370 4.616 14.205 1.00 81.62 92 VAL A O 1
ATOM 730 N N . PRO A 1 93 ? 22.172 4.497 16.446 1.00 78.06 93 PRO A N 1
ATOM 731 C CA . PRO A 1 93 ? 20.798 4.985 16.472 1.00 78.06 93 PRO A CA 1
ATOM 732 C C . PRO A 1 93 ? 20.667 6.371 15.832 1.00 78.06 93 PRO A C 1
ATOM 734 O O . PRO A 1 93 ? 21.424 7.292 16.133 1.00 78.06 93 PRO A O 1
ATOM 737 N N . ILE A 1 94 ? 19.672 6.534 14.961 1.00 78.31 94 ILE A N 1
ATOM 738 C CA . ILE A 1 94 ? 19.398 7.816 14.306 1.00 78.31 94 ILE A CA 1
ATOM 739 C C . ILE A 1 94 ? 18.522 8.658 15.233 1.00 78.31 94 ILE A C 1
ATOM 741 O O . ILE A 1 94 ? 17.359 8.325 15.455 1.00 78.31 94 ILE A O 1
ATOM 745 N N . ASN A 1 95 ? 19.058 9.767 15.741 1.00 81.50 95 ASN A N 1
ATOM 746 C CA . ASN A 1 95 ? 18.285 10.753 16.491 1.00 81.50 95 ASN A CA 1
ATOM 747 C C . ASN A 1 95 ? 17.850 11.895 15.560 1.00 81.50 95 ASN A C 1
ATOM 749 O O . ASN A 1 95 ? 18.644 12.777 15.242 1.00 81.50 95 ASN A O 1
ATOM 753 N N . VAL A 1 96 ? 16.597 11.857 15.096 1.00 79.69 96 VAL A N 1
ATOM 754 C CA . VAL A 1 96 ? 16.054 12.845 14.142 1.00 79.69 96 VAL A CA 1
ATOM 755 C C . VAL A 1 96 ? 15.975 14.245 14.758 1.00 79.69 96 VAL A C 1
ATOM 757 O O . VAL A 1 96 ? 16.205 15.224 14.060 1.00 79.69 96 VAL A O 1
ATOM 760 N N . SER A 1 97 ? 15.729 14.358 16.068 1.00 80.69 97 SER A N 1
ATOM 761 C CA . SER A 1 97 ? 15.617 15.648 16.769 1.00 80.69 97 SER A CA 1
ATOM 762 C C . SER A 1 97 ? 16.930 16.430 16.837 1.00 80.69 97 SER A C 1
ATOM 764 O O . SER A 1 97 ? 16.915 17.622 17.119 1.00 80.69 97 SER A O 1
ATOM 766 N N . GLN A 1 98 ? 18.061 15.767 16.593 1.00 84.62 98 GLN A N 1
ATOM 767 C CA . GLN A 1 98 ? 19.391 16.378 16.569 1.00 84.62 98 GLN A CA 1
ATOM 768 C C . GLN A 1 98 ? 19.878 16.680 15.144 1.00 84.62 98 GLN A C 1
ATOM 770 O O . GLN A 1 98 ? 21.020 17.100 14.968 1.00 84.62 98 GLN A O 1
ATOM 775 N N . LYS A 1 99 ? 19.059 16.417 14.117 1.00 82.69 99 LYS A N 1
ATOM 776 C CA . LYS A 1 99 ? 19.417 16.658 12.716 1.00 82.69 99 LYS A CA 1
ATOM 777 C C . LYS A 1 99 ? 18.940 18.026 12.256 1.00 82.69 99 LYS A C 1
ATOM 779 O O . LYS A 1 99 ? 17.846 18.462 12.610 1.00 82.69 99 LYS A O 1
ATOM 784 N N . ASN A 1 100 ? 19.754 18.671 11.425 1.00 88.62 100 ASN A N 1
ATOM 785 C CA . ASN A 1 100 ? 19.373 19.927 10.804 1.00 88.62 100 ASN A CA 1
ATOM 786 C C . ASN A 1 100 ? 18.254 19.685 9.774 1.00 88.62 100 ASN A C 1
ATOM 788 O O . ASN A 1 100 ? 18.234 18.632 9.127 1.00 88.62 100 ASN A O 1
ATOM 792 N N . PRO A 1 101 ? 17.337 20.648 9.571 1.00 86.31 101 PRO A N 1
ATOM 793 C CA . PRO A 1 101 ? 16.271 20.523 8.576 1.00 86.31 101 PRO A CA 1
ATOM 794 C C . PRO A 1 101 ? 16.786 20.229 7.159 1.00 86.31 101 PRO A C 1
ATOM 796 O O . PRO A 1 101 ? 16.173 19.448 6.434 1.00 86.31 101 PRO A O 1
ATOM 799 N N . GLU A 1 102 ? 17.932 20.804 6.785 1.00 87.25 102 GLU A N 1
ATOM 800 C CA . GLU A 1 102 ? 18.581 20.573 5.488 1.00 87.25 102 GLU A CA 1
ATOM 801 C C . GLU A 1 102 ? 18.999 19.109 5.307 1.00 87.25 102 GLU A C 1
ATOM 803 O O . GLU A 1 102 ? 18.722 18.515 4.266 1.00 87.25 102 GLU A O 1
ATOM 808 N N . ASP A 1 103 ? 19.573 18.488 6.342 1.00 84.69 103 ASP A N 1
ATOM 809 C CA . ASP A 1 103 ? 19.981 17.079 6.308 1.00 84.69 103 ASP A CA 1
ATOM 810 C C . ASP A 1 103 ? 18.774 16.148 6.153 1.00 84.69 103 ASP A C 1
ATOM 812 O O . ASP A 1 103 ? 18.823 15.158 5.418 1.00 84.69 103 ASP A O 1
ATOM 816 N N . ILE A 1 104 ? 17.669 16.468 6.836 1.00 84.62 104 ILE A N 1
ATOM 817 C CA . ILE A 1 104 ? 16.414 15.709 6.744 1.00 84.62 104 ILE A CA 1
ATOM 818 C C . ILE A 1 104 ? 15.859 15.799 5.321 1.00 84.62 104 ILE A C 1
ATOM 820 O O . ILE A 1 104 ? 15.458 14.788 4.737 1.00 84.62 104 ILE A O 1
ATOM 824 N N . LEU A 1 105 ? 15.863 17.003 4.753 1.00 85.62 105 LEU A N 1
ATOM 825 C CA . LEU A 1 105 ? 15.366 17.257 3.411 1.00 85.62 105 LEU A CA 1
ATOM 826 C C . LEU A 1 105 ? 16.222 16.540 2.353 1.00 85.62 105 LEU A C 1
ATOM 828 O O . LEU A 1 105 ? 15.682 15.864 1.475 1.00 85.62 105 LEU A O 1
ATOM 832 N N . LEU A 1 106 ? 17.550 16.618 2.468 1.00 86.62 106 LEU A N 1
ATOM 833 C CA . LEU A 1 106 ? 18.484 15.914 1.588 1.00 86.62 106 LEU A CA 1
ATOM 834 C C . LEU A 1 106 ? 18.298 14.395 1.658 1.00 86.62 106 LEU A C 1
ATOM 836 O O . LEU A 1 106 ? 18.233 13.744 0.615 1.00 86.62 106 LEU A O 1
ATOM 840 N N . ALA A 1 107 ? 18.147 13.830 2.860 1.00 83.38 107 ALA A N 1
ATOM 841 C CA . ALA A 1 107 ? 17.895 12.401 3.037 1.00 83.38 107 ALA A CA 1
ATOM 842 C C . ALA A 1 107 ? 16.570 11.959 2.394 1.00 83.38 107 ALA A C 1
ATOM 844 O O . ALA A 1 107 ? 16.494 10.879 1.805 1.00 83.38 107 ALA A O 1
ATOM 845 N N . HIS A 1 108 ? 15.532 12.798 2.456 1.00 81.94 108 HIS A N 1
ATOM 846 C CA . HIS A 1 108 ? 14.262 12.522 1.789 1.00 81.94 108 HIS A CA 1
ATOM 847 C C . HIS A 1 108 ? 14.404 12.551 0.258 1.00 81.94 108 HIS A C 1
ATOM 849 O O . HIS A 1 108 ? 13.909 11.658 -0.433 1.00 81.94 108 HIS A O 1
ATOM 855 N N . PHE A 1 109 ? 15.131 13.534 -0.281 1.00 88.00 109 PHE A N 1
ATOM 856 C CA . PHE A 1 109 ? 15.392 13.625 -1.718 1.00 88.00 109 PHE A CA 1
ATOM 857 C C . PHE A 1 109 ? 16.305 12.523 -2.244 1.00 88.00 109 PHE A C 1
ATOM 859 O O . PHE A 1 109 ? 16.185 12.163 -3.414 1.00 88.00 109 PHE A O 1
ATOM 866 N N . TYR A 1 110 ? 17.190 11.975 -1.413 1.00 87.50 110 TYR A N 1
ATOM 867 C CA . TYR A 1 110 ? 18.115 10.924 -1.824 1.00 87.50 110 TYR A CA 1
ATOM 868 C C . TYR A 1 110 ? 17.376 9.711 -2.401 1.00 87.50 110 TYR A C 1
ATOM 870 O O . TYR A 1 110 ? 17.682 9.283 -3.510 1.00 87.50 110 TYR A O 1
ATOM 878 N N . ASN A 1 111 ? 16.333 9.231 -1.714 1.00 81.31 111 ASN A N 1
ATOM 879 C CA . ASN A 1 111 ? 15.538 8.091 -2.187 1.00 81.31 111 ASN A CA 1
ATOM 880 C C . ASN A 1 111 ? 14.851 8.387 -3.527 1.00 81.31 111 ASN A C 1
ATOM 882 O O . ASN A 1 111 ? 14.845 7.547 -4.423 1.00 81.31 111 ASN A O 1
ATOM 886 N N . TYR A 1 112 ? 14.299 9.594 -3.681 1.00 86.12 112 TYR A N 1
ATOM 887 C CA . TYR A 1 112 ? 13.647 10.003 -4.925 1.00 86.12 112 TYR A CA 1
ATOM 888 C C . TYR A 1 112 ? 14.644 10.077 -6.084 1.00 86.12 112 TYR A C 1
ATOM 890 O O . TYR A 1 112 ? 14.386 9.550 -7.162 1.00 86.12 112 TYR A O 1
ATOM 898 N N . LYS A 1 113 ? 15.812 10.685 -5.846 1.00 89.75 113 LYS A N 1
ATOM 899 C CA . LYS A 1 113 ? 16.888 10.772 -6.837 1.00 89.75 113 LYS A CA 1
ATOM 900 C C . LYS A 1 113 ? 17.409 9.393 -7.224 1.00 89.75 113 LYS A C 1
ATOM 902 O O . LYS A 1 113 ? 17.636 9.165 -8.402 1.00 89.75 113 LYS A O 1
ATOM 907 N N . GLN A 1 114 ? 17.553 8.477 -6.269 1.00 89.94 114 GLN A N 1
ATOM 908 C CA . GLN A 1 114 ? 18.017 7.118 -6.535 1.00 89.94 114 GLN A CA 1
ATOM 909 C C . GLN A 1 114 ? 17.023 6.333 -7.401 1.00 89.94 114 GLN A C 1
ATOM 911 O O . GLN A 1 114 ? 17.430 5.728 -8.388 1.00 89.94 114 GLN A O 1
ATOM 916 N N . LEU A 1 115 ? 15.725 6.391 -7.086 1.00 88.88 115 LEU A N 1
ATOM 917 C CA . LEU A 1 115 ? 14.684 5.765 -7.910 1.00 88.88 115 LEU A CA 1
ATOM 918 C C . LEU A 1 115 ? 14.615 6.382 -9.311 1.00 88.88 115 LEU A C 1
ATOM 920 O O . LEU A 1 115 ? 14.457 5.672 -10.302 1.00 88.88 115 LEU A O 1
ATOM 924 N N . PHE A 1 116 ? 14.745 7.706 -9.402 1.00 92.44 116 PHE A N 1
ATOM 925 C CA . PHE A 1 116 ? 14.750 8.405 -10.681 1.00 92.44 116 PHE A CA 1
ATOM 926 C C . PHE A 1 116 ? 15.966 8.027 -11.535 1.00 92.44 116 PHE A C 1
ATOM 928 O O . PHE A 1 116 ? 15.819 7.787 -12.729 1.00 92.44 116 PHE A O 1
ATOM 935 N N . LEU A 1 117 ? 17.143 7.920 -10.916 1.00 95.12 117 LEU A N 1
ATOM 936 C CA . LEU A 1 117 ? 18.376 7.503 -11.575 1.00 95.12 117 LEU A CA 1
ATOM 937 C C . LEU A 1 117 ? 18.247 6.072 -12.111 1.00 95.12 117 LEU A C 1
ATOM 939 O O . LEU A 1 117 ? 18.496 5.860 -13.289 1.00 95.12 117 LEU A O 1
ATOM 943 N N . GLN A 1 118 ? 17.742 5.132 -11.306 1.00 93.94 118 GLN A N 1
ATOM 944 C CA . GLN A 1 118 ? 17.481 3.756 -11.755 1.00 93.94 118 GLN A CA 1
ATOM 945 C C . GLN A 1 118 ? 16.517 3.701 -12.946 1.00 93.94 118 GLN A C 1
ATOM 947 O O . GLN A 1 118 ? 16.718 2.932 -13.882 1.00 93.94 118 GLN A O 1
ATOM 952 N N . LYS A 1 119 ? 15.467 4.533 -12.935 1.00 94.94 119 LYS A N 1
ATOM 953 C CA . LYS A 1 119 ? 14.528 4.622 -14.058 1.00 94.94 119 LYS A CA 1
ATOM 954 C C . LYS A 1 119 ? 15.199 5.172 -15.320 1.00 94.94 119 LYS A C 1
ATOM 956 O O . LYS A 1 119 ? 14.904 4.702 -16.413 1.00 94.94 119 LYS A O 1
ATOM 961 N N . LEU A 1 120 ? 16.074 6.165 -15.170 1.00 96.12 120 LEU A N 1
ATOM 962 C CA . LEU A 1 120 ? 16.800 6.757 -16.288 1.00 96.12 120 LEU A CA 1
ATOM 963 C C . LEU A 1 120 ? 17.818 5.775 -16.882 1.00 96.12 120 LEU A C 1
ATOM 965 O O . LEU A 1 120 ? 17.892 5.655 -18.097 1.00 96.12 120 LEU A O 1
ATOM 969 N N . GLU A 1 121 ? 18.543 5.038 -16.040 1.00 96.50 121 GLU A N 1
ATOM 970 C CA . GLU A 1 121 ? 19.456 3.970 -16.471 1.00 96.50 121 GLU A CA 1
ATOM 971 C C . GLU A 1 121 ? 18.716 2.869 -17.238 1.00 96.50 121 GLU A C 1
ATOM 973 O O . GLU A 1 121 ? 19.178 2.446 -18.294 1.00 96.50 121 GLU A O 1
ATOM 978 N N . ALA A 1 122 ? 17.541 2.450 -16.756 1.00 95.75 122 ALA A N 1
ATOM 979 C CA . ALA A 1 122 ? 16.714 1.472 -17.458 1.00 95.75 122 ALA A CA 1
ATOM 980 C C . ALA A 1 122 ? 16.266 1.976 -18.842 1.00 95.75 122 ALA A C 1
ATOM 982 O O . ALA A 1 122 ? 16.321 1.228 -19.811 1.00 95.75 122 ALA A O 1
ATOM 983 N N . HIS A 1 123 ? 15.875 3.249 -18.943 1.00 96.19 123 HIS A N 1
ATOM 984 C CA . HIS A 1 123 ? 15.466 3.850 -20.213 1.00 96.19 123 HIS A CA 1
ATOM 985 C C . HIS A 1 123 ? 16.640 4.025 -21.186 1.00 96.19 123 HIS A C 1
ATOM 987 O O . HIS A 1 123 ? 16.471 3.856 -22.387 1.00 96.19 123 HIS A O 1
ATOM 993 N N . LEU A 1 124 ? 17.836 4.360 -20.693 1.00 97.06 124 LEU A N 1
ATOM 994 C CA . LEU A 1 124 ? 19.035 4.407 -21.536 1.00 97.06 124 LEU A CA 1
ATOM 995 C C . LEU A 1 124 ? 19.366 3.021 -22.093 1.00 97.06 124 LEU A C 1
ATOM 997 O O . LEU A 1 124 ? 19.582 2.893 -23.290 1.00 97.06 124 LEU A O 1
ATOM 1001 N N . ALA A 1 125 ? 19.310 1.983 -21.255 1.00 96.50 125 ALA A N 1
ATOM 1002 C CA . ALA A 1 125 ? 19.538 0.611 -21.697 1.00 96.50 125 ALA A CA 1
ATOM 1003 C C . ALA A 1 125 ? 18.502 0.138 -22.735 1.00 96.50 125 ALA A C 1
ATOM 1005 O O . ALA A 1 125 ? 18.848 -0.605 -23.651 1.00 96.50 125 ALA A O 1
ATOM 1006 N N . GLU A 1 126 ? 17.243 0.566 -22.606 1.00 97.19 126 GLU A N 1
ATOM 1007 C CA . GLU A 1 126 ? 16.185 0.291 -23.585 1.00 97.19 126 GLU A CA 1
ATOM 1008 C C . GLU A 1 126 ? 16.476 0.958 -24.936 1.00 97.19 126 GLU A C 1
ATOM 1010 O O . GLU A 1 126 ? 16.433 0.292 -25.969 1.00 97.19 126 GLU A O 1
ATOM 1015 N N . VAL A 1 127 ? 16.853 2.240 -24.926 1.00 97.12 127 VAL A N 1
ATOM 1016 C CA . VAL A 1 127 ? 17.211 2.982 -26.146 1.00 97.12 127 VAL A CA 1
ATOM 1017 C C . VAL A 1 127 ? 18.466 2.406 -26.805 1.00 97.12 127 VAL A C 1
ATOM 1019 O O . VAL A 1 127 ? 18.488 2.246 -28.021 1.00 97.12 127 VAL A O 1
ATOM 1022 N N . ASP A 1 128 ? 19.493 2.047 -26.034 1.00 96.81 128 ASP A N 1
ATOM 1023 C CA . ASP A 1 128 ? 20.711 1.429 -26.575 1.00 96.81 128 ASP A CA 1
ATOM 1024 C C . ASP A 1 128 ? 20.408 0.071 -27.231 1.00 96.81 128 ASP A C 1
ATOM 1026 O O . ASP A 1 128 ? 20.957 -0.253 -28.287 1.00 96.81 128 ASP A O 1
ATOM 1030 N N . ALA A 1 129 ? 19.499 -0.715 -26.643 1.00 96.88 129 ALA A N 1
ATOM 1031 C CA . ALA A 1 129 ? 19.039 -1.968 -27.233 1.00 96.88 129 ALA A CA 1
ATOM 1032 C C . ALA A 1 129 ? 18.243 -1.739 -28.529 1.00 96.88 129 ALA A C 1
ATOM 1034 O O . ALA A 1 129 ? 18.424 -2.480 -29.497 1.00 96.88 129 ALA A O 1
ATOM 1035 N N . GLU A 1 130 ? 17.398 -0.706 -28.573 1.00 97.00 130 GLU A N 1
ATOM 1036 C CA . GLU A 1 130 ? 16.652 -0.323 -29.775 1.00 97.00 130 GLU A CA 1
ATOM 1037 C C . GLU A 1 130 ? 17.590 0.148 -30.895 1.00 97.00 130 GLU A C 1
ATOM 1039 O O . GLU A 1 130 ? 17.455 -0.297 -32.034 1.00 97.00 130 GLU A O 1
ATOM 1044 N N . ILE A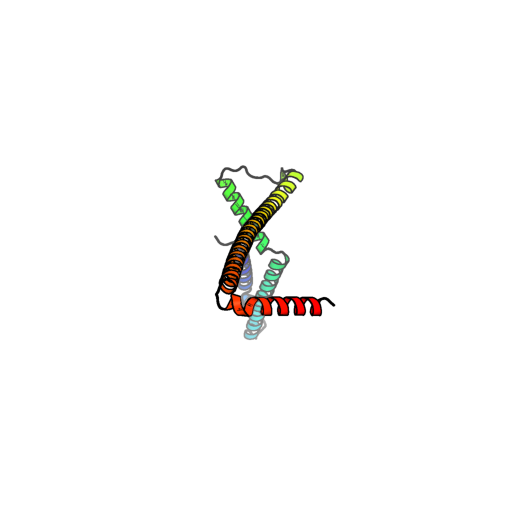 1 131 ? 18.592 0.973 -30.577 1.00 96.31 131 ILE A N 1
ATOM 1045 C CA . ILE A 1 131 ? 19.615 1.410 -31.537 1.00 96.31 131 ILE A CA 1
ATOM 1046 C C . ILE A 1 131 ? 20.360 0.199 -32.102 1.00 96.31 131 ILE A C 1
ATOM 1048 O O . ILE A 1 131 ? 20.456 0.065 -33.321 1.00 96.31 131 ILE A O 1
ATOM 1052 N N . ALA A 1 132 ? 20.831 -0.712 -31.247 1.00 96.44 132 ALA A N 1
ATOM 1053 C CA . ALA A 1 132 ? 21.537 -1.912 -31.693 1.00 96.44 132 ALA A CA 1
ATOM 1054 C C . ALA A 1 132 ? 20.668 -2.793 -32.611 1.00 96.44 132 ALA A C 1
ATOM 1056 O O . ALA A 1 132 ? 21.163 -3.356 -33.591 1.00 96.44 132 ALA A O 1
ATOM 1057 N N . GLN A 1 133 ? 19.366 -2.891 -32.325 1.00 96.50 133 GLN A N 1
ATOM 1058 C CA . GLN A 1 133 ? 18.420 -3.620 -33.167 1.00 96.50 133 GLN A CA 1
ATOM 1059 C C . GLN A 1 133 ? 18.229 -2.936 -34.529 1.00 96.50 133 GLN A C 1
ATOM 1061 O O . GLN A 1 133 ? 18.320 -3.595 -35.566 1.00 96.50 133 GLN A O 1
ATOM 1066 N N . LEU A 1 134 ? 18.031 -1.616 -34.541 1.00 96.75 134 LEU A N 1
ATOM 1067 C CA . LEU A 1 134 ? 17.884 -0.830 -35.767 1.00 96.75 134 LEU A CA 1
ATOM 1068 C C . LEU A 1 134 ? 19.142 -0.885 -36.641 1.00 96.75 134 LEU A C 1
ATOM 1070 O O . LEU A 1 134 ? 19.036 -1.013 -37.859 1.00 96.75 134 LEU A O 1
ATOM 1074 N N . GLU A 1 135 ? 20.333 -0.837 -36.042 1.00 96.44 135 GLU A N 1
ATOM 1075 C CA . GLU A 1 135 ? 21.601 -1.003 -36.760 1.00 96.44 135 GLU A CA 1
ATOM 1076 C C . GLU A 1 135 ? 21.713 -2.392 -37.398 1.00 96.44 135 GLU A C 1
ATOM 1078 O O . GLU A 1 135 ? 22.137 -2.517 -38.552 1.00 96.44 135 GLU A O 1
ATOM 1083 N N . GLN A 1 136 ? 21.297 -3.437 -36.677 1.00 96.44 136 GLN A N 1
ATOM 1084 C CA . GLN A 1 136 ? 21.279 -4.796 -37.206 1.00 96.44 136 GLN A CA 1
ATOM 1085 C C . GLN A 1 136 ? 20.319 -4.920 -38.395 1.00 96.44 136 GLN A C 1
ATOM 1087 O O . GLN A 1 136 ? 20.664 -5.534 -39.408 1.00 96.44 136 GLN A O 1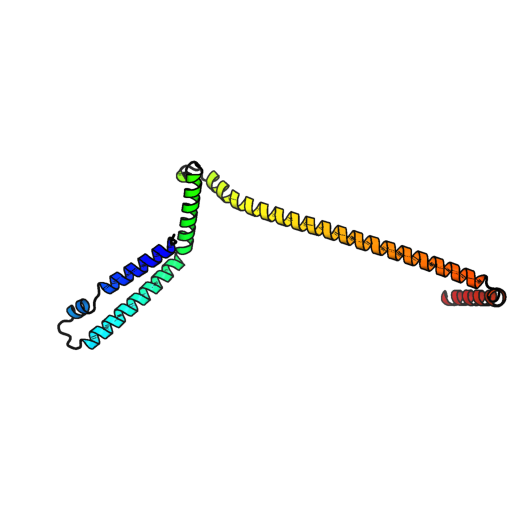
ATOM 1092 N N . ASP A 1 137 ? 19.123 -4.350 -38.287 1.00 96.12 137 ASP A N 1
ATOM 1093 C CA . ASP A 1 137 ? 18.112 -4.435 -39.337 1.00 96.12 137 ASP A CA 1
ATOM 1094 C C . ASP A 1 137 ? 18.507 -3.605 -40.565 1.00 96.12 137 ASP A C 1
ATOM 1096 O O . ASP A 1 137 ? 18.388 -4.087 -41.693 1.00 96.12 137 ASP A O 1
ATOM 1100 N N . LEU A 1 138 ? 19.123 -2.436 -40.365 1.00 95.94 138 LEU A N 1
ATOM 1101 C CA . LEU A 1 138 ? 19.709 -1.645 -41.448 1.00 95.94 138 LEU A CA 1
ATOM 1102 C C . LEU A 1 138 ? 20.823 -2.410 -42.179 1.00 95.94 138 LEU A C 1
ATOM 1104 O O . LEU A 1 138 ? 20.905 -2.366 -43.408 1.00 95.94 138 LEU A O 1
ATOM 1108 N N . ALA A 1 139 ? 21.681 -3.126 -41.447 1.00 95.75 139 ALA A N 1
ATOM 1109 C CA . ALA A 1 139 ? 22.734 -3.940 -42.047 1.00 95.75 139 ALA A CA 1
ATOM 1110 C C . ALA A 1 139 ? 22.165 -5.108 -42.872 1.00 95.75 139 ALA A C 1
ATOM 1112 O O . ALA A 1 139 ? 22.662 -5.378 -43.967 1.00 95.75 139 ALA A O 1
ATOM 1113 N N . LYS A 1 140 ? 21.105 -5.772 -42.385 1.00 95.62 140 LYS A N 1
ATOM 1114 C C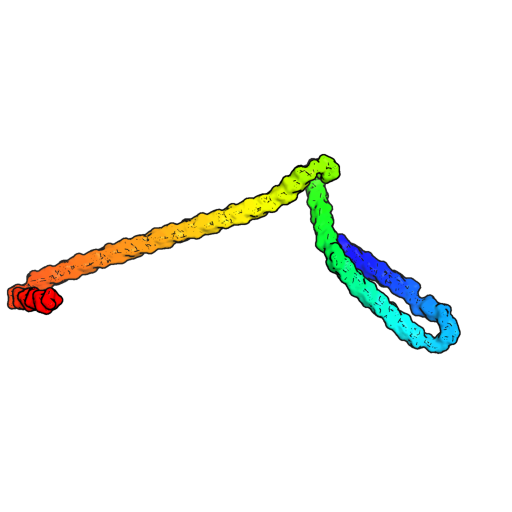A . LYS A 1 140 ? 20.405 -6.834 -43.131 1.00 95.62 140 LYS A CA 1
ATOM 1115 C C . LYS A 1 140 ? 19.791 -6.299 -44.423 1.00 95.62 140 LYS A C 1
ATOM 1117 O O . LYS A 1 140 ? 20.038 -6.873 -45.480 1.00 95.62 140 LYS A O 1
ATOM 1122 N N . GLU A 1 141 ? 19.055 -5.191 -44.351 1.00 95.31 141 GLU A N 1
ATOM 1123 C CA . GLU A 1 141 ? 18.427 -4.557 -45.520 1.00 95.31 141 GLU A CA 1
ATOM 1124 C C . GLU A 1 141 ? 19.463 -4.117 -46.558 1.00 95.31 141 GLU A C 1
ATOM 1126 O O . GLU A 1 141 ? 19.312 -4.367 -47.757 1.00 95.31 141 GLU A O 1
ATOM 1131 N N . LYS A 1 142 ? 20.574 -3.524 -46.107 1.00 95.12 142 LYS A N 1
ATOM 1132 C CA . LYS A 1 142 ? 21.668 -3.122 -46.996 1.00 95.12 142 LYS A CA 1
ATOM 1133 C C . LYS A 1 142 ? 22.294 -4.321 -47.712 1.00 95.12 142 LYS A C 1
ATOM 1135 O O . LYS A 1 142 ? 22.547 -4.242 -48.913 1.00 95.12 142 LYS A O 1
ATOM 1140 N N . ASN A 1 143 ? 22.526 -5.423 -46.999 1.00 94.69 143 ASN A N 1
ATOM 1141 C CA . ASN A 1 143 ? 23.075 -6.640 -47.596 1.00 94.69 143 ASN A CA 1
ATOM 1142 C C . ASN A 1 143 ? 22.090 -7.270 -48.590 1.00 94.69 143 ASN A C 1
ATOM 1144 O O . ASN A 1 143 ? 22.488 -7.556 -49.714 1.00 94.69 143 ASN A O 1
ATOM 1148 N N . GLY A 1 144 ? 20.805 -7.383 -48.238 1.00 94.69 144 GLY A N 1
ATOM 1149 C CA . GLY A 1 144 ? 19.779 -7.901 -49.151 1.00 94.69 144 GLY A CA 1
ATOM 1150 C C . GLY A 1 144 ? 19.608 -7.043 -50.410 1.00 94.69 144 GLY A C 1
ATOM 1151 O O . GLY A 1 144 ? 19.448 -7.566 -51.515 1.00 94.69 144 GLY A O 1
ATOM 1152 N N . THR A 1 145 ? 19.718 -5.718 -50.275 1.00 94.38 145 THR A N 1
ATOM 1153 C CA . THR A 1 145 ? 19.710 -4.795 -51.420 1.00 94.38 145 THR A CA 1
ATOM 1154 C C . THR A 1 145 ? 20.918 -5.032 -52.328 1.00 94.38 145 THR A C 1
ATOM 1156 O O . THR A 1 145 ? 20.751 -5.141 -53.541 1.00 94.38 145 THR A O 1
ATOM 1159 N N . ASN A 1 146 ? 22.122 -5.159 -51.761 1.00 95.25 146 ASN A N 1
ATOM 1160 C CA . ASN A 1 146 ? 23.334 -5.440 -52.533 1.00 95.25 146 ASN A CA 1
ATOM 1161 C C . ASN A 1 146 ? 23.252 -6.790 -53.259 1.00 95.25 146 ASN A C 1
ATOM 1163 O O . ASN A 1 146 ? 23.532 -6.841 -54.452 1.00 95.25 146 ASN A O 1
ATOM 1167 N N . GLU A 1 147 ? 22.796 -7.850 -52.589 1.00 94.75 147 GLU A N 1
ATOM 1168 C CA . GLU A 1 147 ? 22.592 -9.171 -53.205 1.00 94.75 147 GLU A CA 1
ATOM 1169 C C . GLU A 1 147 ? 21.596 -9.106 -54.374 1.00 94.75 147 GLU A C 1
ATOM 1171 O O . GLU A 1 147 ? 21.805 -9.712 -55.426 1.00 94.75 147 GLU A O 1
ATOM 1176 N N . THR A 1 148 ? 20.524 -8.322 -54.224 1.00 94.38 148 THR A N 1
ATOM 1177 C CA . THR A 1 148 ? 19.534 -8.118 -55.291 1.00 94.38 148 THR A CA 1
ATOM 1178 C C . THR A 1 148 ? 20.133 -7.352 -56.473 1.00 94.38 148 THR A C 1
ATOM 1180 O O . THR A 1 148 ? 19.878 -7.706 -57.624 1.00 94.38 148 THR A O 1
ATOM 1183 N N . ILE A 1 149 ? 20.951 -6.326 -56.212 1.00 94.50 149 ILE A N 1
ATOM 1184 C CA . ILE A 1 149 ? 21.665 -5.573 -57.252 1.00 94.50 149 ILE A CA 1
ATOM 1185 C C . ILE A 1 149 ? 22.641 -6.486 -58.004 1.00 94.50 149 ILE A C 1
ATOM 1187 O O . ILE A 1 149 ? 22.639 -6.480 -59.234 1.00 94.50 149 ILE A O 1
ATOM 1191 N N . GLU A 1 150 ? 23.428 -7.296 -57.295 1.00 94.81 150 GLU A N 1
ATOM 1192 C CA . GLU A 1 150 ? 24.364 -8.252 -57.902 1.00 94.81 150 GLU A CA 1
ATOM 1193 C C . GLU A 1 150 ? 23.632 -9.290 -58.767 1.00 94.81 150 GLU A C 1
ATOM 1195 O O . GLU A 1 150 ? 24.059 -9.590 -59.885 1.00 94.81 150 GLU A O 1
ATOM 1200 N N . LEU A 1 151 ? 22.486 -9.799 -58.301 1.00 95.62 151 LEU A N 1
ATOM 1201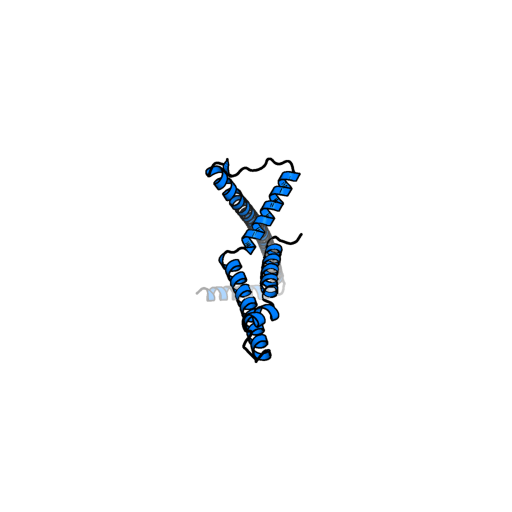 C CA . LEU A 1 151 ? 21.652 -10.714 -59.079 1.00 95.62 151 LEU A CA 1
ATOM 1202 C C . LEU A 1 151 ? 21.117 -10.054 -60.357 1.00 95.62 151 LEU A C 1
ATOM 1204 O O . LEU A 1 151 ? 21.151 -10.675 -61.422 1.00 95.62 151 LEU A O 1
ATOM 1208 N N . LEU A 1 152 ? 20.628 -8.815 -60.261 1.00 93.88 152 LEU A N 1
ATOM 1209 C CA . LEU A 1 152 ? 20.128 -8.059 -61.410 1.00 93.88 152 LEU A CA 1
ATOM 1210 C C . LEU A 1 152 ? 21.237 -7.794 -62.431 1.00 93.88 152 LEU A C 1
ATOM 1212 O O . LEU A 1 152 ? 21.018 -8.002 -63.622 1.00 93.88 152 LEU A O 1
ATOM 1216 N N . GLN A 1 153 ? 22.433 -7.409 -61.979 1.00 94.38 153 GLN A N 1
ATOM 1217 C CA . GLN A 1 153 ? 23.601 -7.235 -62.848 1.00 94.38 153 GLN A CA 1
ATOM 1218 C C . GLN A 1 153 ? 23.948 -8.541 -63.574 1.00 94.38 153 GLN A C 1
ATOM 1220 O O . GLN A 1 153 ? 24.023 -8.561 -64.799 1.00 94.38 153 GLN A O 1
ATOM 1225 N N . ALA A 1 154 ? 24.019 -9.664 -62.854 1.00 93.88 154 ALA A N 1
ATOM 1226 C CA . ALA A 1 154 ? 24.298 -10.963 -63.463 1.00 93.88 154 ALA A CA 1
ATOM 1227 C C . ALA A 1 154 ? 23.210 -11.421 -64.458 1.00 93.88 154 ALA A C 1
ATOM 1229 O O . ALA A 1 154 ? 23.496 -12.154 -65.409 1.00 93.88 154 ALA A O 1
ATOM 1230 N N . GLN A 1 155 ? 21.946 -11.045 -64.241 1.00 94.31 155 GLN A N 1
ATOM 1231 C CA . GLN A 1 155 ? 20.857 -11.317 -65.183 1.00 94.31 155 GLN A CA 1
ATOM 1232 C C . GLN A 1 155 ? 20.943 -10.439 -66.434 1.00 94.31 155 GLN A C 1
ATOM 1234 O O . GLN A 1 155 ? 20.726 -10.955 -67.533 1.00 94.31 155 GLN A O 1
ATOM 1239 N N . LEU A 1 156 ? 21.288 -9.157 -66.284 1.00 94.00 156 LEU A N 1
ATOM 1240 C CA . LEU A 1 156 ? 21.532 -8.249 -67.406 1.00 94.00 156 LEU A CA 1
ATOM 1241 C C . LEU A 1 156 ? 22.698 -8.748 -68.267 1.00 94.00 156 LEU A C 1
ATOM 1243 O O . LEU A 1 156 ? 22.518 -8.900 -69.473 1.00 94.00 156 LEU A O 1
ATOM 1247 N N . ASP A 1 157 ? 23.816 -9.147 -67.658 1.00 93.50 157 ASP A N 1
ATOM 1248 C CA . ASP A 1 157 ? 24.970 -9.704 -68.379 1.00 93.50 157 ASP A CA 1
ATOM 1249 C C . ASP A 1 157 ? 24.597 -10.968 -69.175 1.00 93.50 157 ASP A C 1
ATOM 1251 O O . ASP A 1 157 ? 25.001 -11.154 -70.326 1.00 93.50 157 ASP A O 1
ATOM 1255 N N . LYS A 1 158 ? 23.778 -11.856 -68.592 1.00 92.69 158 LYS A N 1
ATOM 1256 C CA . LYS A 1 158 ? 23.269 -13.053 -69.289 1.00 92.69 158 LYS A CA 1
ATOM 1257 C C . LYS A 1 158 ? 22.339 -12.700 -70.445 1.00 92.69 158 LYS A C 1
ATOM 1259 O O . LYS A 1 158 ? 22.357 -13.390 -71.469 1.00 92.69 158 LYS A O 1
ATOM 1264 N N . LEU A 1 159 ? 21.505 -11.675 -70.281 1.00 90.50 159 LEU A N 1
ATOM 1265 C CA . LEU A 1 159 ? 20.615 -11.202 -71.333 1.00 90.50 159 LEU A CA 1
ATOM 1266 C C . LEU A 1 159 ? 21.428 -10.602 -72.485 1.00 90.50 159 LEU A C 1
ATOM 1268 O O . LEU A 1 159 ? 21.192 -10.965 -73.635 1.00 90.50 159 LEU A O 1
ATOM 1272 N N . GLU A 1 160 ? 22.435 -9.781 -72.190 1.00 90.75 160 GLU A N 1
ATOM 1273 C CA . GLU A 1 160 ? 23.368 -9.239 -73.184 1.00 90.75 160 GLU A CA 1
ATOM 1274 C C . GLU A 1 160 ? 24.137 -10.350 -73.914 1.00 90.75 160 GLU A C 1
ATOM 1276 O O . GLU A 1 160 ? 24.212 -10.355 -75.148 1.00 90.75 160 GLU A O 1
ATOM 1281 N N . ALA A 1 161 ? 24.638 -11.350 -73.185 1.00 88.81 161 ALA A N 1
ATOM 1282 C CA . ALA A 1 161 ? 25.279 -12.528 -73.769 1.00 88.81 161 ALA A CA 1
ATOM 1283 C C . ALA A 1 161 ? 24.318 -13.332 -74.670 1.00 88.81 161 ALA A C 1
ATOM 1285 O O . ALA A 1 161 ? 24.706 -13.835 -75.724 1.00 88.81 161 ALA A O 1
ATOM 1286 N N . SER A 1 162 ? 23.041 -13.426 -74.293 1.00 88.12 162 SER A N 1
ATOM 1287 C CA . SER A 1 162 ? 22.019 -14.107 -75.097 1.00 88.12 162 SER A CA 1
ATOM 1288 C C . SER A 1 162 ? 21.665 -13.314 -76.359 1.00 88.12 162 SER A C 1
ATOM 1290 O O . SER A 1 162 ? 21.578 -13.898 -77.436 1.00 88.12 162 SER A O 1
ATOM 1292 N N . ILE A 1 163 ? 21.516 -11.988 -76.259 1.00 86.50 163 ILE A N 1
ATOM 1293 C CA . ILE A 1 163 ? 21.269 -11.095 -77.404 1.00 86.50 163 ILE A CA 1
ATOM 1294 C C . ILE A 1 163 ? 22.438 -11.157 -78.389 1.00 86.50 163 ILE A C 1
ATOM 1296 O O . ILE A 1 163 ? 22.224 -11.312 -79.591 1.00 86.50 163 ILE A O 1
ATOM 1300 N N . THR A 1 164 ? 23.676 -11.072 -77.900 1.00 81.94 164 THR A N 1
ATOM 1301 C CA . THR A 1 164 ? 24.873 -11.199 -78.746 1.00 81.94 164 THR A CA 1
ATOM 1302 C C . THR A 1 164 ? 24.976 -12.591 -79.374 1.00 81.94 164 THR A C 1
ATOM 1304 O O . THR A 1 164 ? 25.279 -12.698 -80.561 1.00 81.94 164 THR A O 1
ATOM 1307 N N . GLY A 1 165 ? 24.632 -13.653 -78.640 1.00 82.25 165 GLY A N 1
ATOM 1308 C CA . GLY A 1 165 ? 24.518 -15.010 -79.181 1.00 82.25 165 GLY A CA 1
ATOM 1309 C C . GLY A 1 165 ? 23.494 -15.123 -80.317 1.00 82.25 165 GLY A C 1
ATOM 1310 O O . GLY A 1 165 ? 23.812 -15.653 -81.383 1.00 82.25 165 GLY A O 1
ATOM 1311 N N . ILE A 1 166 ? 22.291 -14.567 -80.136 1.00 79.56 166 ILE A N 1
ATOM 1312 C CA . ILE A 1 166 ? 21.245 -14.520 -81.172 1.00 79.56 166 ILE A CA 1
ATOM 1313 C C . ILE A 1 166 ? 21.737 -13.739 -82.397 1.00 79.56 166 ILE A C 1
ATOM 1315 O O . ILE A 1 166 ? 21.605 -14.229 -83.519 1.00 79.56 166 ILE A O 1
ATOM 1319 N N . ARG A 1 167 ? 22.367 -12.572 -82.196 1.00 73.12 167 ARG A N 1
ATOM 1320 C CA . ARG A 1 167 ? 22.935 -11.752 -83.281 1.00 73.12 167 ARG A CA 1
ATOM 1321 C C . ARG A 1 167 ? 24.000 -12.485 -84.097 1.00 73.12 167 ARG A C 1
ATOM 1323 O O . ARG A 1 167 ? 24.066 -12.308 -85.307 1.00 73.12 167 ARG A O 1
ATOM 1330 N N . ASN A 1 168 ? 24.790 -13.338 -83.451 1.00 73.12 168 ASN A N 1
ATOM 1331 C CA . ASN A 1 168 ? 25.850 -14.121 -84.091 1.00 73.12 168 ASN A CA 1
ATOM 1332 C C . ASN A 1 168 ? 25.357 -15.461 -84.673 1.00 73.12 168 ASN A C 1
ATOM 1334 O O . ASN A 1 168 ? 26.157 -16.261 -85.158 1.00 73.12 168 ASN A O 1
ATOM 1338 N N . THR A 1 169 ? 24.051 -15.744 -84.619 1.00 76.00 169 THR A N 1
ATOM 1339 C CA . THR A 1 169 ? 23.473 -16.966 -85.191 1.00 76.00 169 THR A CA 1
ATOM 1340 C C . THR A 1 169 ? 23.262 -16.779 -86.705 1.00 76.00 169 THR A C 1
ATOM 1342 O O . THR A 1 169 ? 22.727 -15.749 -87.113 1.00 76.00 169 THR A O 1
ATOM 1345 N N . PRO A 1 170 ? 23.563 -17.769 -87.569 1.00 61.16 170 PRO A N 1
ATOM 1346 C CA . PRO A 1 170 ? 23.458 -17.635 -89.035 1.00 61.16 170 PRO A CA 1
ATOM 1347 C C . PRO A 1 170 ? 22.037 -17.351 -89.568 1.00 61.16 170 PRO A C 1
ATOM 1349 O O . PRO A 1 170 ? 21.855 -16.983 -90.728 1.00 61.16 170 PRO A O 1
ATOM 1352 N N . ALA A 1 171 ? 21.003 -17.508 -88.734 1.00 60.06 171 ALA A N 1
ATOM 1353 C CA . ALA A 1 171 ? 19.641 -17.066 -89.035 1.00 60.06 171 ALA A CA 1
ATOM 1354 C C . ALA A 1 171 ? 19.474 -15.534 -88.922 1.00 60.06 171 ALA A C 1
ATOM 1356 O O . ALA A 1 171 ? 18.729 -14.941 -89.704 1.00 60.06 171 ALA A O 1
ATOM 1357 N N . TYR A 1 172 ? 20.192 -14.887 -87.996 1.00 59.44 172 TYR A N 1
ATOM 1358 C CA . TYR A 1 172 ? 20.204 -13.433 -87.822 1.00 59.44 172 TYR A CA 1
ATOM 1359 C C . TYR A 1 172 ? 21.040 -12.731 -88.898 1.00 59.44 172 TYR A C 1
ATOM 1361 O O . TYR A 1 172 ? 20.682 -11.640 -89.316 1.00 59.44 172 TYR A O 1
ATOM 1369 N N . GLU A 1 173 ? 22.069 -13.365 -89.464 1.00 58.12 173 GLU A N 1
ATOM 1370 C CA . GLU A 1 173 ? 22.802 -12.802 -90.616 1.00 58.12 173 GLU A CA 1
ATOM 1371 C C . GLU A 1 173 ? 21.904 -12.513 -91.835 1.00 58.12 173 GLU A C 1
ATOM 1373 O O . GLU A 1 173 ? 22.204 -11.620 -92.624 1.00 58.12 173 GLU A O 1
ATOM 1378 N N . LYS A 1 174 ? 20.787 -13.239 -91.993 1.00 59.97 174 LYS A N 1
ATOM 1379 C CA . LYS A 1 174 ? 19.863 -13.075 -93.131 1.00 59.97 174 LYS A CA 1
ATOM 1380 C C . LYS A 1 174 ? 18.708 -12.103 -92.883 1.00 59.97 174 LYS A C 1
ATOM 1382 O O . LYS A 1 174 ? 18.164 -11.578 -93.848 1.00 59.97 174 LYS A O 1
ATOM 1387 N N . VAL A 1 175 ? 18.301 -11.900 -91.628 1.00 64.50 175 VAL A N 1
ATOM 1388 C CA . VAL A 1 175 ? 17.076 -11.146 -91.265 1.00 64.50 175 VAL A CA 1
ATOM 1389 C C . VAL A 1 175 ? 17.359 -10.004 -90.276 1.00 64.50 175 VAL A C 1
ATOM 1391 O O . VAL A 1 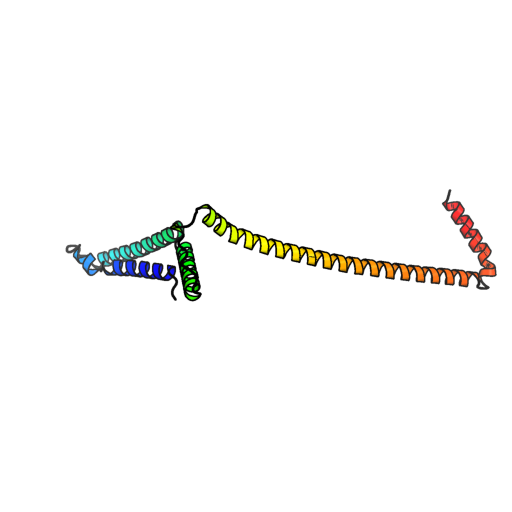175 ? 16.612 -9.033 -90.205 1.00 64.50 175 VAL A O 1
ATOM 1394 N N . GLY A 1 176 ? 18.473 -10.074 -89.551 1.00 65.31 176 GLY A N 1
ATOM 1395 C CA . GLY A 1 176 ? 18.915 -9.115 -88.540 1.00 65.31 176 GLY A CA 1
ATOM 1396 C C . GLY A 1 176 ? 19.067 -7.675 -89.032 1.00 65.31 176 GLY A C 1
ATOM 1397 O O . GLY A 1 176 ? 18.511 -6.789 -88.390 1.00 65.31 176 GLY A O 1
ATOM 1398 N N . PRO A 1 177 ? 19.692 -7.410 -90.198 1.00 69.38 177 PRO A N 1
ATOM 1399 C CA . PRO A 1 177 ? 19.801 -6.050 -90.732 1.00 69.38 177 PRO A CA 1
ATOM 1400 C C . PRO A 1 177 ? 18.439 -5.403 -91.026 1.00 69.38 177 PRO A C 1
ATOM 1402 O O . PRO A 1 177 ? 18.286 -4.193 -90.892 1.00 69.38 177 PRO A O 1
ATOM 1405 N N . THR A 1 178 ? 17.433 -6.198 -91.411 1.00 67.06 178 THR A N 1
ATOM 1406 C CA . THR A 1 178 ? 16.062 -5.722 -91.649 1.00 67.06 178 THR A CA 1
ATOM 1407 C C . THR A 1 178 ? 15.326 -5.462 -90.335 1.00 67.06 178 THR A C 1
ATOM 1409 O O . THR A 1 178 ? 14.608 -4.474 -90.231 1.00 67.06 178 THR A O 1
ATOM 1412 N N . ILE A 1 179 ? 15.535 -6.306 -89.321 1.00 70.06 179 ILE A N 1
ATOM 1413 C CA . ILE A 1 179 ? 14.956 -6.130 -87.981 1.00 70.06 179 ILE A CA 1
ATOM 1414 C C . ILE A 1 179 ? 15.536 -4.879 -87.301 1.00 70.06 179 ILE A C 1
ATOM 1416 O O . ILE A 1 179 ? 14.766 -4.031 -86.857 1.00 70.06 179 ILE A O 1
ATOM 1420 N N . ASP A 1 180 ? 16.862 -4.712 -87.282 1.00 71.88 180 ASP A N 1
ATOM 1421 C CA . ASP A 1 180 ? 17.521 -3.540 -86.682 1.00 71.88 180 ASP A CA 1
ATOM 1422 C C . ASP A 1 180 ? 17.114 -2.229 -87.395 1.00 71.88 180 ASP A C 1
ATOM 1424 O O . ASP A 1 180 ? 16.929 -1.198 -86.747 1.00 71.88 180 ASP A O 1
ATOM 1428 N N . HIS A 1 181 ? 16.898 -2.265 -88.719 1.00 71.25 181 HIS A N 1
ATOM 1429 C CA . HIS A 1 181 ? 16.407 -1.112 -89.483 1.00 71.25 181 HIS A CA 1
ATOM 1430 C C . HIS A 1 181 ? 14.961 -0.726 -89.128 1.00 71.25 181 HIS A C 1
ATOM 1432 O O . HIS A 1 181 ? 14.670 0.460 -88.978 1.00 71.25 181 HIS A O 1
ATOM 1438 N N . VAL A 1 182 ? 14.066 -1.707 -88.948 1.00 73.06 182 VAL A N 1
ATOM 1439 C CA . VAL A 1 182 ? 12.670 -1.469 -88.532 1.00 73.06 182 VAL A CA 1
ATOM 1440 C C . VAL A 1 182 ? 12.605 -0.926 -87.101 1.00 73.06 182 VAL A C 1
ATOM 1442 O O . VAL A 1 182 ? 11.856 0.013 -86.844 1.00 73.06 182 VAL A O 1
ATOM 1445 N N . PHE A 1 183 ? 13.426 -1.440 -86.179 1.00 74.56 183 PHE A N 1
ATOM 1446 C CA . PHE A 1 183 ? 13.502 -0.906 -84.813 1.00 74.56 183 PHE A CA 1
ATOM 1447 C C . PHE A 1 183 ? 14.002 0.548 -84.778 1.00 74.56 183 PHE A C 1
ATOM 1449 O O . PHE A 1 183 ? 13.398 1.377 -84.102 1.00 74.56 183 PHE A O 1
ATOM 1456 N N . GLN A 1 184 ? 15.030 0.898 -85.562 1.00 75.81 184 GLN A N 1
ATOM 1457 C CA . GLN A 1 184 ? 15.503 2.287 -85.669 1.00 75.81 184 GLN A CA 1
ATOM 1458 C C . GLN A 1 184 ? 14.484 3.241 -86.310 1.00 75.81 184 GLN A C 1
ATOM 1460 O O . GLN A 1 184 ? 14.504 4.439 -86.020 1.00 75.81 184 GLN A O 1
ATOM 1465 N N . GLN A 1 185 ? 13.625 2.748 -87.206 1.00 72.94 185 GLN A N 1
ATOM 1466 C CA . GLN A 1 185 ? 12.527 3.543 -87.764 1.00 72.94 185 GLN A CA 1
ATOM 1467 C C . GLN A 1 185 ? 11.428 3.788 -86.721 1.00 72.94 185 GLN A C 1
ATOM 1469 O O . GLN A 1 185 ? 10.996 4.928 -86.569 1.00 72.94 185 GLN A O 1
ATOM 1474 N N . LEU A 1 186 ? 11.055 2.768 -85.942 1.00 66.81 186 LEU A N 1
ATOM 1475 C CA . LEU A 1 186 ? 10.051 2.884 -84.877 1.00 66.81 186 LEU A CA 1
ATOM 1476 C C . LEU A 1 186 ? 10.498 3.791 -83.715 1.00 66.81 186 LEU A C 1
ATOM 1478 O O . LEU A 1 186 ? 9.688 4.544 -83.183 1.00 66.81 186 LEU A O 1
ATOM 1482 N N . GLU A 1 187 ? 11.780 3.775 -83.333 1.00 72.19 187 GLU A N 1
ATOM 1483 C CA . GLU A 1 187 ? 12.310 4.705 -82.319 1.00 72.19 187 GLU A CA 1
ATOM 1484 C C . GLU A 1 187 ? 12.276 6.165 -82.797 1.00 72.19 187 GLU A C 1
ATOM 1486 O O . GLU A 1 187 ? 11.992 7.072 -82.014 1.00 72.19 187 GLU A O 1
ATOM 1491 N N . LYS A 1 188 ? 12.508 6.411 -84.093 1.00 70.00 188 LYS A N 1
ATOM 1492 C CA . LYS A 1 188 ? 12.409 7.758 -84.674 1.00 70.00 188 LYS A CA 1
ATOM 1493 C C . LYS A 1 188 ? 10.967 8.255 -84.762 1.00 70.00 188 LYS A C 1
ATOM 1495 O O . LYS A 1 188 ? 10.745 9.430 -84.507 1.00 70.00 188 LYS A O 1
ATOM 1500 N N . GLU A 1 189 ? 10.005 7.380 -85.050 1.00 64.25 189 GLU A N 1
ATOM 1501 C CA . GLU A 1 189 ? 8.574 7.728 -85.084 1.00 64.25 189 GLU A CA 1
ATOM 1502 C C . GLU A 1 189 ? 7.960 7.975 -83.694 1.00 64.25 189 GLU A C 1
ATOM 1504 O O . GLU A 1 189 ? 6.924 8.624 -83.599 1.00 64.25 189 GLU A O 1
ATOM 1509 N N . HIS A 1 190 ? 8.578 7.495 -82.608 1.00 54.53 190 HIS A N 1
ATOM 1510 C CA . HIS A 1 190 ? 8.106 7.731 -81.234 1.00 54.53 190 HIS A CA 1
ATOM 1511 C C . HIS A 1 190 ? 8.785 8.903 -80.506 1.00 54.53 190 HIS A C 1
ATOM 1513 O O . HIS A 1 190 ? 8.423 9.192 -79.364 1.00 54.53 190 HIS A O 1
ATOM 1519 N N . THR A 1 191 ? 9.751 9.574 -81.143 1.00 53.50 191 THR A N 1
ATOM 1520 C CA . THR A 1 191 ? 10.450 10.743 -80.572 1.00 53.50 191 THR A CA 1
ATOM 1521 C C . THR A 1 191 ? 10.039 12.075 -81.236 1.00 53.50 191 THR A C 1
ATOM 1523 O O . THR A 1 191 ? 10.566 13.124 -80.865 1.00 53.50 191 THR A O 1
ATOM 1526 N N . GLU A 1 192 ? 9.089 12.047 -82.179 1.00 46.94 192 GLU A N 1
ATOM 1527 C CA . GLU A 1 192 ? 8.332 13.211 -82.688 1.00 46.94 192 GLU A CA 1
ATOM 1528 C C . GLU A 1 192 ? 6.919 13.247 -82.085 1.00 46.94 192 GLU A C 1
ATOM 1530 O O . GLU A 1 192 ? 6.432 14.369 -81.811 1.00 46.94 192 GLU A O 1
#

pLDDT: mean 88.21, std 10.48, range [46.94, 97.5]

Foldseek 3Di:
DDAVVNVVVVVLLVVLVVVLVVPDLVVQVVVVVPDPCSVVSVVVSVVVSVCSSVVSVVVVVVVCVVVVVVVVSVVVVVVVVVQVVCVVVVHDDDDPVPDDPVVVVVVVVVVVVVVVVVVVVVVVVVVVVVVVVVVVVVVVVVVVVVVVVVVVVVVVVVVVVVVVVVCPDPVCVVCVVVVVVVVVVVVVVVVD

Sequence (192 aa):
MTSRKEQLDKVLQLSLSETVAHISLEKFAQCFPNFKKGKVIAGIHAQLTNFFRSACSKEYAKLIEERDLYRKLDLLDECIAKAKARQSSGAVPINVSQKNPEDILLAHFYNYKQLFLQKLEAHLAEVDAEIAQLEQDLAKEKNGTNETIELLQAQLDKLEASITGIRNTPAYEKVGPTIDHVFQQLEKEHTE

Radius of gyration: 46.97 Å; chains: 1; bounding box: 71×38×131 Å